Protein 2FWV (pdb70)

Secondary structure (DSSP, 8-state):
-HHHHHHHHHT------S-SSSPPPBS-TTSSSPPPGGGGGGGGG-EEEEEEEEEEETTEEEEEEEEEEEEB-SSSSEEEEEEEEEE-TTS-EEEEEEEEEEEEEE--EEEEEEETTTEEEEEEEEEEETTEEEEEEEEEEE-TTSPP---EEEEEEE-TTS-EEEEEEEE-TTS-EEEEEEEEEEEEE-

GO terms:
  GO:0005886 plasma membrane (C, HDA)

Organism: Mycobacterium tuberculosis (strain ATCC 25618 / H37Rv) (NCBI:txid83332)

Structure (mmCIF, N/CA/C/O backbone):
data_2FWV
#
_entry.id   2FWV
#
_cell.length_a   65.836
_cell.length_b   65.836
_cell.length_c   239.714
_cell.angle_alpha   90.00
_cell.angle_beta   90.00
_cell.angle_gamma   90.00
#
_symmetry.space_group_name_H-M   'I 41 2 2'
#
loop_
_entity.id
_entity.type
_entity.pdbx_description
1 polymer 'hypothetical protein MtubF_01000852'
2 non-polymer '1,4-DIETHYLENE DIOXIDE'
3 non-polymer GLYCEROL
4 water water
#
loop_
_atom_site.group_PDB
_atom_site.id
_atom_site.type_symbol
_atom_site.label_atom_id
_atom_site.label_alt_id
_atom_site.label_comp_id
_atom_site.label_asym_id
_atom_site.label_entity_id
_atom_site.label_seq_id
_atom_site.pdbx_PDB_ins_code
_atom_site.Cartn_x
_atom_site.Cartn_y
_atom_site.Cartn_z
_atom_site.occupancy
_atom_site.B_iso_or_equiv
_atom_site.auth_seq_id
_atom_site.auth_comp_id
_atom_site.auth_asym_id
_atom_site.auth_atom_id
_atom_site.pdbx_PDB_model_num
ATOM 1 N N . ALA A 1 27 ? 24.083 13.491 20.627 1.00 36.12 27 ALA A N 1
ATOM 2 C CA . ALA A 1 27 ? 25.424 14.136 20.432 1.00 35.75 27 ALA A CA 1
ATOM 3 C C . ALA A 1 27 ? 26.260 13.424 19.350 1.00 35.35 27 ALA A C 1
ATOM 4 O O . ALA A 1 27 ? 26.926 14.078 18.528 1.00 35.72 27 ALA A O 1
ATOM 6 N N . ALA A 1 28 ? 26.217 12.093 19.353 1.00 34.72 28 ALA A N 1
ATOM 7 C CA . ALA A 1 28 ? 26.986 11.292 18.396 1.00 33.74 28 ALA A CA 1
ATOM 8 C C . ALA A 1 28 ? 26.435 11.434 16.971 1.00 32.98 28 ALA A C 1
ATOM 9 O O . ALA A 1 28 ? 27.196 11.527 16.003 1.00 32.76 28 ALA A O 1
ATOM 11 N N . VAL A 1 29 ? 25.111 11.478 16.850 1.00 31.84 29 VAL A N 1
ATOM 12 C CA . VAL A 1 29 ? 24.457 11.676 15.550 1.00 30.72 29 VAL A CA 1
ATOM 13 C C . VAL A 1 29 ? 24.777 13.070 14.982 1.00 30.56 29 VAL A C 1
ATOM 14 O O . VAL A 1 29 ? 24.987 13.226 13.770 1.00 29.59 29 VAL A O 1
ATOM 18 N N . GLU A 1 30 ? 24.826 14.072 15.860 1.00 29.31 30 GLU A N 1
ATOM 19 C CA . GLU A 1 30 ? 25.162 15.428 15.439 1.00 29.46 30 GLU A CA 1
ATOM 20 C C . GLU A 1 30 ? 26.615 15.553 14.998 1.00 28.53 30 GLU A C 1
ATOM 21 O O . GLU A 1 30 ? 26.901 16.278 14.047 1.00 28.94 30 GLU A O 1
ATOM 27 N N . ARG A 1 31 ? 27.520 14.864 15.688 1.00 26.93 31 ARG A N 1
ATOM 28 C CA . ARG A 1 31 ? 28.934 14.914 15.311 1.00 26.29 31 ARG A CA 1
ATOM 29 C C . ARG A 1 31 ? 29.100 14.327 13.917 1.00 25.17 31 ARG A C 1
ATOM 30 O O . ARG A 1 31 ? 29.752 14.930 13.071 1.00 24.40 31 ARG A O 1
ATOM 38 N N . ALA A 1 32 ? 28.487 13.162 13.676 1.00 24.03 32 ALA A N 1
ATOM 39 C CA . ALA A 1 32 ? 28.538 12.542 12.346 1.00 22.73 32 ALA A CA 1
ATOM 40 C C . ALA A 1 32 ? 27.971 13.467 11.278 1.00 22.47 32 ALA A C 1
ATOM 41 O O . ALA A 1 32 ? 28.516 13.572 10.188 1.00 21.13 32 ALA A O 1
ATOM 43 N N . LYS A 1 33 ? 26.883 14.166 11.598 1.00 22.29 33 LYS A N 1
ATOM 44 C CA . LYS A 1 33 ? 26.288 15.103 10.657 1.00 23.23 33 LYS A CA 1
ATOM 45 C C . LYS A 1 33 ? 27.281 16.227 10.318 1.00 21.92 33 LYS A C 1
ATOM 46 O O . LYS A 1 33 ? 27.487 16.541 9.142 1.00 22.36 33 LYS A O 1
ATOM 52 N N . ALA A 1 34 ? 27.946 16.771 11.340 1.00 21.04 34 ALA A N 1
ATOM 53 C CA . ALA A 1 34 ? 28.908 17.882 11.174 1.00 19.67 34 ALA A CA 1
ATOM 54 C C . ALA A 1 34 ? 30.072 17.480 10.271 1.00 18.33 34 ALA A C 1
ATOM 55 O O . ALA A 1 34 ? 30.413 18.210 9.334 1.00 18.22 34 ALA A O 1
ATOM 57 N N . THR A 1 35 ? 30.654 16.316 10.545 1.00 17.14 35 THR A N 1
ATOM 58 C CA . THR A 1 35 ? 31.814 15.877 9.745 1.00 16.06 35 THR A CA 1
ATOM 59 C C . THR A 1 35 ? 31.400 15.432 8.342 1.00 16.22 35 THR A C 1
ATOM 60 O O . THR A 1 35 ? 32.144 15.632 7.371 1.00 15.42 35 THR A O 1
ATOM 64 N N . ALA A 1 36 ? 30.201 14.847 8.208 1.00 15.20 36 ALA A N 1
ATOM 65 C CA . ALA A 1 36 ? 29.697 14.484 6.899 1.00 15.72 36 ALA A CA 1
ATOM 66 C C . ALA A 1 36 ? 29.438 15.654 5.937 1.00 15.53 36 ALA A C 1
ATOM 67 O O . ALA A 1 36 ? 29.342 15.451 4.719 1.00 16.18 36 ALA A O 1
ATOM 69 N N . ALA A 1 37 ? 29.345 16.879 6.462 1.00 15.59 37 ALA A N 1
ATOM 70 C CA . ALA A 1 37 ? 29.074 18.045 5.638 1.00 17.06 37 ALA A CA 1
ATOM 71 C C . ALA A 1 37 ? 30.361 18.673 5.119 1.00 17.53 37 ALA A C 1
ATOM 72 O O . ALA A 1 37 ? 30.318 19.620 4.334 1.00 18.35 37 ALA A O 1
ATOM 74 N N . ARG A 1 38 ? 31.495 18.154 5.584 1.00 15.94 38 ARG A N 1
ATOM 75 C CA . ARG A 1 38 ? 32.798 18.782 5.296 1.00 15.16 38 ARG A CA 1
ATOM 76 C C . ARG A 1 38 ? 33.607 17.998 4.259 1.00 14.40 38 ARG A C 1
ATOM 77 O O . ARG A 1 38 ? 33.383 16.812 4.046 1.00 13.49 38 ARG A O 1
ATOM 85 N N . ASN A 1 39 ? 34.582 18.668 3.648 1.00 13.65 39 ASN A N 1
ATOM 86 C CA . ASN A 1 39 ? 35.579 17.959 2.860 1.00 12.82 39 ASN A CA 1
ATOM 87 C C . ASN A 1 39 ? 36.888 18.738 2.956 1.00 12.73 39 ASN A C 1
ATOM 88 O O . ASN A 1 39 ? 36.899 19.873 3.483 1.00 13.96 39 ASN A O 1
ATOM 93 N N . ILE A 1 40 ? 37.978 18.150 2.465 1.00 12.47 40 ILE A N 1
ATOM 94 C CA . ILE A 1 40 ? 39.267 18.880 2.437 1.00 12.64 40 ILE A CA 1
ATOM 95 C C . ILE A 1 40 ? 39.243 20.021 1.395 1.00 13.57 40 ILE A C 1
ATOM 96 O O . ILE A 1 40 ? 38.592 19.923 0.352 1.00 13.32 40 ILE A O 1
ATOM 101 N N . PRO A 1 41 ? 40.001 21.097 1.671 1.00 14.86 41 PRO A N 1
ATOM 102 C CA . PRO A 1 41 ? 40.305 22.109 0.670 1.00 15.48 41 PRO A CA 1
ATOM 103 C C . PRO A 1 41 ? 41.009 21.449 -0.512 1.00 15.71 41 PRO A C 1
ATOM 104 O O . PRO A 1 41 ? 41.954 20.687 -0.319 1.00 16.21 41 PRO A O 1
ATOM 108 N N . ALA A 1 42 ? 40.544 21.728 -1.725 1.00 15.42 42 ALA A N 1
ATOM 109 C CA . ALA A 1 42 ? 41.166 21.126 -2.905 1.00 17.63 42 ALA A CA 1
ATOM 110 C C . ALA A 1 42 ? 40.871 21.951 -4.134 1.00 18.81 42 ALA A C 1
ATOM 111 O O . ALA A 1 42 ? 39.832 22.598 -4.208 1.00 19.89 42 ALA A O 1
ATOM 113 N N . PHE A 1 43 ? 41.786 21.936 -5.105 1.00 19.53 43 PHE A N 1
ATOM 114 C CA . PHE A 1 43 ? 41.521 22.597 -6.375 1.00 21.16 43 PHE A CA 1
ATOM 115 C C . PHE A 1 43 ? 40.360 21.887 -7.077 1.00 21.66 43 PHE A C 1
ATOM 116 O O . PHE A 1 43 ? 40.303 20.664 -7.074 1.00 22.80 43 PHE A O 1
ATOM 124 N N . ASP A 1 44 ? 39.476 22.674 -7.686 1.00 23.49 44 ASP A N 1
ATOM 125 C CA . ASP A 1 44 ? 38.275 22.142 -8.352 1.00 24.60 44 ASP A CA 1
ATOM 126 C C . ASP A 1 44 ? 38.368 22.307 -9.864 1.00 24.16 44 ASP A C 1
ATOM 127 O O . ASP A 1 44 ? 37.355 22.225 -10.571 1.00 24.80 44 ASP A O 1
ATOM 132 N N . ASP A 1 45 ? 39.580 22.536 -10.374 1.00 22.31 45 ASP A N 1
ATOM 133 C CA . ASP A 1 45 ? 39.712 23.029 -11.747 1.00 21.19 45 ASP A CA 1
ATOM 134 C C . ASP A 1 45 ? 40.608 22.168 -12.648 1.00 20.41 45 ASP A C 1
ATOM 135 O O . ASP A 1 45 ? 41.040 22.638 -13.711 1.00 21.69 45 ASP A O 1
ATOM 140 N N . LEU A 1 46 ? 40.878 20.932 -12.228 1.00 19.19 46 LEU A N 1
ATOM 141 C CA . LEU A 1 46 ? 41.728 20.023 -12.988 1.00 18.70 46 LEU A CA 1
ATOM 142 C C . LEU A 1 46 ? 40.848 19.016 -13.747 1.00 18.86 46 LEU A C 1
ATOM 143 O O . LEU A 1 46 ? 39.692 18.810 -13.356 1.00 18.04 46 LEU A O 1
ATOM 148 N N . PRO A 1 47 ? 41.393 18.383 -14.803 1.00 19.49 47 PRO A N 1
ATOM 149 C CA . PRO A 1 47 ? 40.614 17.350 -15.525 1.00 19.99 47 PRO A CA 1
ATOM 150 C C . PRO A 1 47 ? 40.539 15.991 -14.822 1.00 19.99 47 PRO A C 1
ATOM 151 O O . PRO A 1 47 ? 39.743 15.138 -15.233 1.00 21.45 47 PRO A O 1
ATOM 155 N N . VAL A 1 48 ? 41.379 15.787 -13.801 1.00 19.65 48 VAL A N 1
ATOM 156 C CA . VAL A 1 48 ? 41.310 14.612 -12.926 1.00 18.08 48 VAL A CA 1
ATOM 157 C C . VAL A 1 48 ? 40.396 14.931 -11.734 1.00 17.05 48 VAL A C 1
ATOM 158 O O . VAL A 1 48 ? 40.192 16.095 -11.395 1.00 16.58 48 VAL A O 1
ATOM 162 N N . PRO A 1 49 ? 39.814 13.894 -11.093 1.00 16.41 49 PRO A N 1
ATOM 163 C CA . PRO A 1 49 ? 38.936 14.167 -9.959 1.00 16.10 49 PRO A CA 1
ATOM 164 C C . PRO A 1 49 ? 39.660 14.859 -8.805 1.00 15.48 49 PRO A C 1
ATOM 165 O O . PRO A 1 49 ? 40.841 14.532 -8.523 1.00 16.25 49 PRO A O 1
ATOM 169 N N . ALA A 1 50 ? 38.964 15.798 -8.159 1.00 14.13 50 ALA A N 1
ATOM 170 C CA . ALA A 1 50 ? 39.475 16.455 -6.942 1.00 14.26 50 ALA A CA 1
ATOM 171 C C . ALA A 1 50 ? 39.664 15.406 -5.860 1.00 14.28 50 ALA A C 1
ATOM 172 O O . ALA A 1 50 ? 38.858 14.462 -5.744 1.00 15.53 50 ALA A O 1
ATOM 174 N N . ASP A 1 51 ? 40.726 15.542 -5.081 1.00 12.25 51 ASP A N 1
ATOM 175 C CA . ASP A 1 51 ? 40.905 14.660 -3.930 1.00 11.35 51 ASP A CA 1
ATOM 176 C C . ASP A 1 51 ? 39.748 14.840 -2.973 1.00 10.51 51 ASP A C 1
ATOM 177 O O . ASP A 1 51 ? 39.326 15.993 -2.698 1.00 10.32 51 ASP A O 1
ATOM 182 N N . THR A 1 52 ? 39.214 13.717 -2.486 1.00 9.90 52 THR A N 1
ATOM 183 C CA . THR A 1 52 ? 38.095 13.760 -1.530 1.00 10.09 52 THR A CA 1
ATOM 184 C C . THR A 1 52 ? 38.383 12.901 -0.296 1.00 8.85 52 THR A C 1
ATOM 185 O O . THR A 1 52 ? 38.878 11.762 -0.418 1.00 9.23 52 THR A O 1
ATOM 189 N N . ALA A 1 53 ? 38.086 13.478 0.875 1.00 7.91 53 ALA A N 1
ATOM 190 C CA . ALA A 1 53 ? 38.170 12.777 2.136 1.00 8.72 53 ALA A CA 1
ATOM 191 C C . ALA A 1 53 ? 36.763 12.517 2.688 1.00 9.35 53 ALA A C 1
ATOM 192 O O . ALA A 1 53 ? 36.622 12.368 3.882 1.00 9.67 53 ALA A O 1
ATOM 194 N N . ASN A 1 54 ? 35.762 12.489 1.810 1.00 9.21 54 ASN A N 1
ATOM 195 C CA . ASN A 1 54 ? 34.366 12.267 2.254 1.00 9.81 54 ASN A CA 1
ATOM 196 C C . ASN A 1 54 ? 33.697 11.400 1.192 1.00 10.46 54 ASN A C 1
ATOM 197 O O . ASN A 1 54 ? 33.549 11.825 0.055 1.00 10.86 54 ASN A O 1
ATOM 202 N N . LEU A 1 55 ? 33.360 10.160 1.554 1.00 10.35 55 LEU A N 1
ATOM 203 C CA . LEU A 1 55 ? 32.875 9.192 0.548 1.00 12.23 55 LEU A CA 1
ATOM 204 C C . LEU A 1 55 ? 31.458 9.511 0.048 1.00 13.15 55 LEU A C 1
ATOM 205 O O . LEU A 1 55 ? 30.918 8.759 -0.761 1.00 14.63 55 LEU A O 1
ATOM 210 N N . ARG A 1 56 ? 30.888 10.621 0.499 1.00 14.27 56 ARG A N 1
ATOM 211 C CA . ARG A 1 56 ? 29.627 11.136 -0.051 1.00 16.02 56 ARG A CA 1
ATOM 212 C C . ARG A 1 56 ? 29.837 12.050 -1.269 1.00 17.33 56 ARG A C 1
ATOM 213 O O . ARG A 1 56 ? 28.867 12.360 -1.984 1.00 18.71 56 ARG A O 1
ATOM 221 N N . GLU A 1 57 ? 31.090 12.454 -1.523 1.00 16.42 57 GLU A N 1
ATOM 222 C CA . GLU A 1 57 ? 31.443 13.451 -2.539 1.00 18.10 57 GLU A CA 1
ATOM 223 C C . GLU A 1 57 ? 32.584 12.939 -3.416 1.00 16.46 57 GLU A C 1
ATOM 224 O O . GLU A 1 57 ? 33.421 12.170 -2.950 1.00 16.10 57 GLU A O 1
ATOM 230 N N . GLY A 1 58 ? 32.614 13.374 -4.667 1.00 16.24 58 GLY A N 1
ATOM 231 C CA . GLY A 1 58 ? 33.752 13.091 -5.559 1.00 15.73 58 GLY A CA 1
ATOM 232 C C . GLY A 1 58 ? 33.723 11.720 -6.222 1.00 14.91 58 GLY A C 1
ATOM 233 O O . GLY A 1 58 ? 32.651 11.082 -6.348 1.00 14.63 58 GLY A O 1
ATOM 234 N N . ALA A 1 59 ? 34.893 11.264 -6.669 1.00 14.24 59 ALA A N 1
ATOM 235 C CA . ALA A 1 59 ? 35.016 10.055 -7.460 1.00 13.87 59 ALA A CA 1
ATOM 236 C C . ALA A 1 59 ? 34.529 8.837 -6.690 1.00 13.65 59 ALA A C 1
ATOM 237 O O . ALA A 1 59 ? 34.640 8.783 -5.462 1.00 13.13 59 ALA A O 1
ATOM 239 N N . ASP A 1 60 ? 34.037 7.846 -7.419 1.00 14.35 60 ASP A N 1
ATOM 240 C CA . ASP A 1 60 ? 33.690 6.579 -6.768 1.00 13.90 60 ASP A CA 1
ATOM 241 C C . ASP A 1 60 ? 34.932 5.991 -6.117 1.00 13.18 60 ASP A C 1
ATOM 242 O O . ASP A 1 60 ? 36.015 6.042 -6.713 1.00 13.36 60 ASP A O 1
ATOM 247 N N . LEU A 1 61 ? 34.803 5.462 -4.900 1.00 12.24 61 LEU A N 1
ATOM 248 C CA . LEU A 1 61 ? 35.931 4.699 -4.315 1.00 11.44 61 LEU A CA 1
ATOM 249 C C . LEU A 1 61 ? 36.237 3.438 -5.115 1.00 12.56 61 LEU A C 1
ATOM 250 O O . LEU A 1 61 ? 35.357 2.611 -5.374 1.00 12.10 61 LEU A O 1
ATOM 255 N N . ASN A 1 62 ? 37.504 3.251 -5.468 1.00 10.83 62 ASN A N 1
ATOM 256 C CA . ASN A 1 62 ? 37.892 2.067 -6.213 1.00 11.21 62 ASN A CA 1
ATOM 257 C C . ASN A 1 62 ? 37.567 0.792 -5.419 1.00 10.23 62 ASN A C 1
ATOM 258 O O . ASN A 1 62 ? 37.876 0.670 -4.215 1.00 8.42 62 ASN A O 1
ATOM 263 N N . ASN A 1 63 ? 36.964 -0.175 -6.102 1.00 10.52 63 ASN A N 1
ATOM 264 C CA . ASN A 1 63 ? 36.604 -1.430 -5.445 1.00 10.76 63 ASN A CA 1
ATOM 265 C C . ASN A 1 63 ? 37.719 -2.124 -4.656 1.00 10.94 63 ASN A C 1
ATOM 266 O O . ASN A 1 63 ? 37.455 -2.846 -3.678 1.00 11.95 63 ASN A O 1
ATOM 271 N N . ALA A 1 64 ? 38.980 -1.926 -5.078 1.00 10.50 64 ALA A N 1
ATOM 272 C CA . ALA A 1 64 ? 40.098 -2.562 -4.405 1.00 11.22 64 ALA A CA 1
ATOM 273 C C . ALA A 1 64 ? 40.228 -2.110 -2.963 1.00 10.64 64 ALA A C 1
ATOM 274 O O . ALA A 1 64 ? 40.826 -2.804 -2.130 1.00 11.43 64 ALA A O 1
ATOM 276 N N . LEU A 1 65 ? 39.641 -0.960 -2.663 1.00 9.11 65 LEU A N 1
ATOM 277 C CA . LEU A 1 65 ? 39.909 -0.262 -1.408 1.00 9.73 65 LEU A CA 1
ATOM 278 C C . LEU A 1 65 ? 38.830 -0.467 -0.331 1.00 10.74 65 LEU A C 1
ATOM 279 O O . LEU A 1 65 ? 38.884 0.153 0.731 1.00 11.30 65 LEU A O 1
ATOM 284 N N . LEU A 1 66 ? 37.823 -1.319 -0.591 1.00 10.79 66 LEU A N 1
ATOM 285 C CA . LEU A 1 66 ? 36.726 -1.410 0.383 1.00 10.98 66 LEU A CA 1
ATOM 286 C C . LEU A 1 66 ? 37.177 -1.775 1.794 1.00 10.41 66 LEU A C 1
ATOM 287 O O . LEU A 1 66 ? 36.614 -1.268 2.749 1.00 11.46 66 LEU A O 1
ATOM 292 N N . ALA A 1 67 ? 38.200 -2.628 1.934 1.00 9.04 67 ALA A N 1
ATOM 293 C CA . ALA A 1 67 ? 38.689 -3.011 3.263 1.00 10.07 67 ALA A CA 1
ATOM 294 C C . ALA A 1 67 ? 39.222 -1.812 4.046 1.00 9.75 67 ALA A C 1
ATOM 295 O O . ALA A 1 67 ? 39.293 -1.864 5.278 1.00 11.84 67 ALA A O 1
ATOM 297 N N . LEU A 1 68 ? 39.599 -0.756 3.321 1.00 9.52 68 LEU A N 1
ATOM 298 C CA . LEU A 1 68 ? 40.232 0.432 3.942 1.00 8.86 68 LEU A CA 1
ATOM 299 C C . LEU A 1 68 ? 39.256 1.591 4.093 1.00 9.40 68 LEU A C 1
ATOM 300 O O . LEU A 1 68 ? 39.601 2.697 4.579 1.00 9.73 68 LEU A O 1
ATOM 305 N N . LEU A 1 69 ? 38.000 1.353 3.714 1.00 10.17 69 LEU A N 1
ATOM 306 C CA . LEU A 1 69 ? 37.033 2.447 3.579 1.00 10.89 69 LEU A CA 1
ATOM 307 C C . LEU A 1 69 ? 36.913 3.346 4.831 1.00 10.29 69 LEU A C 1
ATOM 308 O O . LEU A 1 69 ? 36.818 4.573 4.681 1.00 9.79 69 LEU A O 1
ATOM 313 N N . PRO A 1 70 ? 36.913 2.754 6.049 1.00 11.13 70 PRO A N 1
ATOM 314 C CA . PRO A 1 70 ? 36.721 3.590 7.265 1.00 12.11 70 PRO A CA 1
ATOM 315 C C . PRO A 1 70 ? 37.843 4.598 7.507 1.00 12.20 70 PRO A C 1
ATOM 316 O O . PRO A 1 70 ? 37.641 5.567 8.240 1.00 14.25 70 PRO A O 1
ATOM 320 N N . LEU A 1 71 ? 38.993 4.407 6.863 1.00 11.21 71 LEU A N 1
ATOM 321 C CA . LEU A 1 71 ? 40.113 5.352 7.037 1.00 10.40 71 LEU A CA 1
ATOM 322 C C . LEU A 1 71 ? 39.951 6.686 6.356 1.00 10.18 71 LEU A C 1
ATOM 323 O O . LEU A 1 71 ? 40.513 7.691 6.797 1.00 10.09 71 LEU A O 1
ATOM 328 N N . VAL A 1 72 ? 39.196 6.714 5.267 1.00 9.60 72 VAL A N 1
ATOM 329 C CA . VAL A 1 72 ? 39.015 7.934 4.503 1.00 9.77 72 VAL A CA 1
ATOM 330 C C . VAL A 1 72 ? 38.417 9.005 5.385 1.00 9.22 72 VAL A C 1
ATOM 331 O O . VAL A 1 72 ? 37.423 8.741 6.082 1.00 10.30 72 VAL A O 1
ATOM 335 N N . GLY A 1 73 ? 39.051 10.177 5.414 1.00 9.20 73 GLY A N 1
ATOM 336 C CA . GLY A 1 73 ? 38.556 11.304 6.245 1.00 9.17 73 GLY A CA 1
ATOM 337 C C . GLY A 1 73 ? 39.730 12.154 6.707 1.00 10.19 73 GLY A C 1
ATOM 338 O O . GLY A 1 73 ? 40.888 11.892 6.295 1.00 10.06 73 GLY A O 1
ATOM 339 N N . VAL A 1 74 ? 39.424 13.149 7.538 1.00 9.25 74 VAL A N 1
ATOM 340 C CA . VAL A 1 74 ? 40.453 13.910 8.240 1.00 8.93 74 VAL A CA 1
ATOM 341 C C . VAL A 1 74 ? 40.277 13.611 9.712 1.00 9.71 74 VAL A C 1
ATOM 342 O O . VAL A 1 74 ? 39.137 13.609 10.213 1.00 10.96 74 VAL A O 1
ATOM 346 N N . TRP A 1 75 ? 41.392 13.317 10.364 1.00 8.00 75 TRP A N 1
ATOM 347 C CA . TRP A 1 75 ? 41.450 12.892 11.761 1.00 8.63 75 TRP A CA 1
ATOM 348 C C . TRP A 1 75 ? 42.300 13.867 12.556 1.00 10.42 75 TRP A C 1
ATOM 349 O O . TRP A 1 75 ? 43.371 14.253 12.094 1.00 10.45 75 TRP A O 1
ATOM 360 N N . ARG A 1 76 ? 41.842 14.284 13.743 1.00 9.74 76 ARG A N 1
ATOM 361 C CA . ARG A 1 76 ? 42.642 15.232 14.534 1.00 9.74 76 ARG A CA 1
ATOM 362 C C . ARG A 1 76 ? 42.613 14.813 15.995 1.00 10.90 76 ARG A C 1
ATOM 363 O O . ARG A 1 76 ? 41.567 14.427 16.531 1.00 11.55 76 ARG A O 1
ATOM 371 N N . GLY A 1 77 ? 43.757 14.910 16.649 1.00 10.56 77 GLY A N 1
ATOM 372 C CA . GLY A 1 77 ? 43.763 14.576 18.068 1.00 12.17 77 GLY A CA 1
ATOM 373 C C . GLY A 1 77 ? 45.127 14.695 18.644 1.00 13.37 77 GLY A C 1
ATOM 374 O O . GLY A 1 77 ? 45.946 15.443 18.129 1.00 13.19 77 GLY A O 1
ATOM 375 N N . GLU A 1 78 ? 45.335 13.992 19.749 1.00 14.05 78 GLU A N 1
ATOM 376 C CA . GLU A 1 78 ? 46.588 14.025 20.495 1.00 14.75 78 GLU A CA 1
ATOM 377 C C . GLU A 1 78 ? 47.098 12.609 20.682 1.00 14.53 78 GLU A C 1
ATOM 378 O O . GLU A 1 78 ? 46.336 11.611 20.623 1.00 15.21 78 GLU A O 1
ATOM 384 N N . GLY A 1 79 ? 48.390 12.504 20.943 1.00 13.12 79 GLY A N 1
ATOM 385 C CA . GLY A 1 79 ? 48.992 11.216 21.176 1.00 13.18 79 GLY A CA 1
ATOM 386 C C . GLY A 1 79 ? 50.069 11.333 22.226 1.00 13.42 79 GLY A C 1
ATOM 387 O O . GLY A 1 79 ? 50.300 12.436 22.774 1.00 12.71 79 GLY A O 1
ATOM 388 N N . GLU A 1 80 ? 50.706 10.195 22.484 1.00 12.93 80 GLU A N 1
ATOM 389 C CA . GLU A 1 80 ? 51.756 10.070 23.497 1.00 15.14 80 GLU A CA 1
ATOM 390 C C . GLU A 1 80 ? 52.911 9.338 22.861 1.00 15.26 80 GLU A C 1
ATOM 391 O O . GLU A 1 80 ? 52.702 8.394 22.102 1.00 15.17 80 GLU A O 1
ATOM 397 N N . GLY A 1 81 ? 54.127 9.780 23.157 1.00 14.90 81 GLY A N 1
ATOM 398 C CA . GLY A 1 81 ? 55.321 9.120 22.691 1.00 17.24 81 GLY A CA 1
ATOM 399 C C . GLY A 1 81 ? 56.272 8.819 23.834 1.00 19.73 81 GLY A C 1
ATOM 400 O O . GLY A 1 81 ? 56.188 9.423 24.925 1.00 18.53 81 GLY A O 1
ATOM 401 N N . ARG A 1 82 ? 57.174 7.873 23.574 1.00 21.30 82 ARG A N 1
ATOM 402 C CA . ARG A 1 82 ? 58.227 7.511 24.511 1.00 24.52 82 ARG A CA 1
ATOM 403 C C . ARG A 1 82 ? 59.542 8.035 23.944 1.00 25.72 82 ARG A C 1
ATOM 404 O O . ARG A 1 82 ? 59.968 7.641 22.858 1.00 26.19 82 ARG A O 1
ATOM 412 N N . GLY A 1 83 ? 60.161 8.953 24.672 1.00 27.03 83 GLY A N 1
ATOM 413 C CA . GLY A 1 83 ? 61.409 9.549 24.233 1.00 28.91 83 GLY A CA 1
ATOM 414 C C . GLY A 1 83 ? 62.542 9.239 25.190 1.00 30.51 83 GLY A C 1
ATOM 415 O O . GLY A 1 83 ? 62.354 8.491 26.174 1.00 29.79 83 GLY A O 1
ATOM 416 N N . PRO A 1 84 ? 63.731 9.802 24.901 1.00 32.29 84 PRO A N 1
ATOM 417 C CA . PRO A 1 84 ? 64.929 9.598 25.734 1.00 33.52 84 PRO A CA 1
ATOM 418 C C . PRO A 1 84 ? 64.676 10.095 27.151 1.00 34.30 84 PRO A C 1
ATOM 419 O O . PRO A 1 84 ? 65.143 9.483 28.113 1.00 35.52 84 PRO A O 1
ATOM 423 N N . ASP A 1 85 ? 63.884 11.162 27.262 1.00 34.55 85 ASP A N 1
ATOM 424 C CA . ASP A 1 85 ? 63.641 11.842 28.536 1.00 34.79 85 ASP A CA 1
ATOM 425 C C . ASP A 1 85 ? 62.304 11.488 29.187 1.00 33.54 85 ASP A C 1
ATOM 426 O O . ASP A 1 85 ? 61.812 12.251 30.014 1.00 34.78 85 ASP A O 1
ATOM 431 N N . GLY A 1 86 ? 61.725 10.341 28.825 1.00 31.60 86 GLY A N 1
ATOM 432 C CA . GLY A 1 86 ? 60.404 9.947 29.314 1.00 28.28 86 GLY A CA 1
ATOM 433 C C . GLY A 1 86 ? 59.309 10.209 28.287 1.00 25.77 86 GLY A C 1
ATOM 434 O O . GLY A 1 86 ? 59.586 10.534 27.135 1.00 25.95 86 GLY A O 1
ATOM 435 N N . ASP A 1 87 ? 58.061 10.073 28.715 1.00 23.16 87 ASP A N 1
ATOM 436 C CA . ASP A 1 87 ? 56.930 10.245 27.809 1.00 20.91 87 ASP A CA 1
ATOM 437 C C . ASP A 1 87 ? 56.704 11.701 27.455 1.00 19.18 87 ASP A C 1
ATOM 438 O O . ASP A 1 87 ? 57.049 12.595 28.225 1.00 18.09 87 ASP A O 1
ATOM 443 N N . TYR A 1 88 ? 56.164 11.949 26.262 1.00 16.76 88 TYR A N 1
ATOM 444 C CA . TYR A 1 88 ? 55.848 13.285 25.814 1.00 15.51 88 TYR A CA 1
ATOM 445 C C . TYR A 1 88 ? 54.495 13.286 25.062 1.00 14.65 88 TYR A C 1
ATOM 446 O O . TYR A 1 88 ? 53.972 12.228 24.675 1.00 15.14 88 TYR A O 1
ATOM 455 N N . ARG A 1 89 ? 53.933 14.475 24.914 1.00 14.70 89 ARG A N 1
ATOM 456 C CA . ARG A 1 89 ? 52.651 14.646 24.219 1.00 14.06 89 ARG A CA 1
ATOM 457 C C . ARG A 1 89 ? 52.885 15.228 22.837 1.00 12.87 89 ARG A C 1
ATOM 458 O O . ARG A 1 89 ? 53.845 15.987 22.605 1.00 13.22 89 ARG A O 1
ATOM 466 N N . PHE A 1 90 ? 51.973 14.899 21.924 1.00 12.60 90 PHE A N 1
ATOM 467 C CA . PHE A 1 90 ? 51.980 15.548 20.616 1.00 12.40 90 PHE A CA 1
ATOM 468 C C . PHE A 1 90 ? 50.562 15.700 20.084 1.00 11.41 90 PHE A C 1
ATOM 469 O O . PHE A 1 90 ? 49.652 14.983 20.513 1.00 12.12 90 PHE A O 1
ATOM 477 N N . GLY A 1 91 ? 50.363 16.651 19.172 1.00 11.59 91 GLY A N 1
ATOM 478 C CA . GLY A 1 91 ? 49.114 16.724 18.440 1.00 9.79 91 GLY A CA 1
ATOM 479 C C . GLY A 1 91 ? 49.348 16.237 17.010 1.00 10.08 91 GLY A C 1
ATOM 480 O O . GLY A 1 91 ? 50.478 16.149 16.548 1.00 9.52 91 GLY A O 1
ATOM 481 N N . GLN A 1 92 ? 48.267 15.888 16.337 1.00 9.93 92 GLN A N 1
ATOM 482 C CA . GLN A 1 92 ? 48.408 15.300 14.999 1.00 9.90 92 GLN A CA 1
ATOM 483 C C . GLN A 1 92 ? 47.153 15.490 14.162 1.00 9.45 92 GLN A C 1
ATOM 484 O O . GLN A 1 92 ? 46.014 15.461 14.694 1.00 9.32 92 GLN A O 1
ATOM 490 N N . GLN A 1 93 ? 47.362 15.676 12.855 1.00 8.84 93 GLN A N 1
ATOM 491 C CA . GLN A 1 93 ? 46.280 15.588 11.864 1.00 8.80 93 GLN A CA 1
ATOM 492 C C . GLN A 1 93 ? 46.690 14.579 10.822 1.00 9.14 93 GLN A C 1
ATOM 493 O O . GLN A 1 93 ? 47.800 14.648 10.308 1.00 8.77 93 GLN A O 1
ATOM 499 N N . ILE A 1 94 ? 45.777 13.669 10.494 1.00 8.28 94 ILE A N 1
ATOM 500 C CA . ILE A 1 94 ? 45.999 12.706 9.402 1.00 9.14 94 ILE A CA 1
ATOM 501 C C . ILE A 1 94 ? 44.908 12.972 8.379 1.00 9.07 94 ILE A C 1
ATOM 502 O O . ILE A 1 94 ? 43.728 13.047 8.724 1.00 8.80 94 ILE A O 1
ATOM 507 N N . VAL A 1 95 ? 45.315 13.125 7.120 1.00 7.79 95 VAL A N 1
ATOM 508 C CA . VAL A 1 95 ? 44.397 13.310 6.017 1.00 8.27 95 VAL A CA 1
ATOM 509 C C . VAL A 1 95 ? 44.475 12.062 5.119 1.00 8.76 95 VAL A C 1
ATOM 510 O O . VAL A 1 95 ? 45.541 11.647 4.667 1.00 8.42 95 VAL A O 1
ATOM 514 N N . VAL A 1 96 ? 43.320 11.433 4.907 1.00 7.84 96 VAL A N 1
ATOM 515 C CA . VAL A 1 96 ? 43.251 10.201 4.102 1.00 8.19 96 VAL A CA 1
ATOM 516 C C . VAL A 1 96 ? 42.221 10.503 3.028 1.00 8.53 96 VAL A C 1
ATOM 517 O O . VAL A 1 96 ? 41.034 10.697 3.339 1.00 8.58 96 VAL A O 1
ATOM 521 N N . SER A 1 97 ? 42.681 10.646 1.790 1.00 8.39 97 SER A N 1
ATOM 522 C CA . SER A 1 97 ? 41.786 10.986 0.679 1.00 8.24 97 SER A CA 1
ATOM 523 C C . SER A 1 97 ? 41.974 10.056 -0.503 1.00 8.44 97 SER A C 1
ATOM 524 O O . SER A 1 97 ? 42.833 9.156 -0.465 1.00 8.93 97 SER A O 1
ATOM 527 N N . HIS A 1 98 ? 41.160 10.235 -1.556 1.00 8.41 98 HIS A N 1
ATOM 528 C CA . HIS A 1 98 ? 41.349 9.449 -2.778 1.00 8.50 98 HIS A CA 1
ATOM 529 C C . HIS A 1 98 ? 40.855 10.262 -3.970 1.00 9.22 98 HIS A C 1
ATOM 530 O O . HIS A 1 98 ? 40.133 11.269 -3.806 1.00 9.23 98 HIS A O 1
ATOM 537 N N . ASP A 1 99 ? 41.334 9.879 -5.144 1.00 9.69 99 ASP A N 1
ATOM 538 C CA . ASP A 1 99 ? 40.986 10.550 -6.395 1.00 10.85 99 ASP A CA 1
ATOM 539 C C . ASP A 1 99 ? 40.307 9.596 -7.385 1.00 11.92 99 ASP A C 1
ATOM 540 O O . ASP A 1 99 ? 40.287 9.889 -8.603 1.00 12.37 99 ASP A O 1
ATOM 545 N N . GLY A 1 100 ? 39.791 8.471 -6.883 1.00 10.49 100 GLY A N 1
ATOM 546 C CA . GLY A 1 100 ? 39.190 7.413 -7.723 1.00 11.68 100 GLY A CA 1
ATOM 547 C C . GLY A 1 100 ? 40.135 6.320 -8.207 1.00 12.42 100 GLY A C 1
ATOM 548 O O . GLY A 1 100 ? 39.688 5.278 -8.763 1.00 14.22 100 GLY A O 1
ATOM 549 N N . GLY A 1 101 ? 41.438 6.482 -7.912 1.00 10.62 101 GLY A N 1
ATOM 550 C CA . GLY A 1 101 ? 42.423 5.476 -8.268 1.00 10.52 101 GLY A CA 1
ATOM 551 C C . GLY A 1 101 ? 42.519 4.324 -7.286 1.00 9.43 101 GLY A C 1
ATOM 552 O O . GLY A 1 101 ? 41.819 4.298 -6.277 1.00 9.57 101 GLY A O 1
ATOM 553 N N . ASP A 1 102 ? 43.414 3.384 -7.542 1.00 9.78 102 ASP A N 1
ATOM 554 C CA . ASP A 1 102 ? 43.478 2.211 -6.689 1.00 9.78 102 ASP A CA 1
ATOM 555 C C . ASP A 1 102 ? 44.437 2.400 -5.507 1.00 9.04 102 ASP A C 1
ATOM 556 O O . ASP A 1 102 ? 45.220 1.511 -5.177 1.00 11.13 102 ASP A O 1
ATOM 561 N N . TYR A 1 103 ? 44.352 3.564 -4.867 1.00 8.61 103 TYR A N 1
ATOM 562 C CA . TYR A 1 103 ? 45.199 3.833 -3.717 1.00 7.25 103 TYR A CA 1
ATOM 563 C C . TYR A 1 103 ? 44.496 4.887 -2.869 1.00 6.85 103 TYR A C 1
ATOM 564 O O . TYR A 1 103 ? 43.592 5.577 -3.364 1.00 7.62 103 TYR A O 1
ATOM 573 N N . LEU A 1 104 ? 44.893 5.017 -1.600 1.00 6.82 104 LEU A N 1
ATOM 574 C CA . LEU A 1 104 ? 44.489 6.186 -0.798 1.00 6.71 104 LEU A CA 1
ATOM 575 C C . LEU A 1 104 ? 45.696 7.122 -0.656 1.00 7.25 104 LEU A C 1
ATOM 576 O O . LEU A 1 104 ? 46.824 6.645 -0.473 1.00 6.99 104 LEU A O 1
ATOM 581 N N . ASN A 1 105 ? 45.448 8.413 -0.782 1.00 6.62 105 ASN A N 1
ATOM 582 C CA . ASN A 1 105 ? 46.452 9.416 -0.409 1.00 7.63 105 ASN A CA 1
ATOM 583 C C . ASN A 1 105 ? 46.539 9.488 1.103 1.00 7.96 105 ASN A C 1
ATOM 584 O O . ASN A 1 105 ? 45.503 9.565 1.773 1.00 8.72 105 ASN A O 1
ATOM 589 N N . TRP A 1 106 ? 47.769 9.588 1.651 1.00 7.01 106 TRP A N 1
ATOM 590 C CA . TRP A 1 106 ? 47.947 9.658 3.104 1.00 6.26 106 TRP A CA 1
ATOM 591 C C . TRP A 1 106 ? 48.890 10.822 3.449 1.00 6.25 106 TRP A C 1
ATOM 592 O O . TRP A 1 106 ? 49.931 10.963 2.827 1.00 7.45 106 TRP A O 1
ATOM 603 N N . GLU A 1 107 ? 48.499 11.610 4.429 1.00 7.11 107 GLU A N 1
ATOM 604 C CA . GLU A 1 107 ? 49.415 12.645 4.952 1.00 8.69 107 GLU A CA 1
ATOM 605 C C . GLU A 1 107 ? 49.233 12.678 6.450 1.00 10.45 107 GLU A C 1
ATOM 606 O O . GLU A 1 107 ? 48.105 12.665 6.937 1.00 11.79 107 GLU A O 1
ATOM 612 N N . SER A 1 108 ? 50.328 12.742 7.190 1.00 8.62 108 SER A N 1
ATOM 613 C CA . SER A 1 108 ? 50.221 12.903 8.626 1.00 7.75 108 SER A CA 1
ATOM 614 C C . SER A 1 108 ? 51.151 14.060 8.986 1.00 7.96 108 SER A C 1
ATOM 615 O O . SER A 1 108 ? 52.303 14.130 8.493 1.00 8.68 108 SER A O 1
ATOM 618 N N . ARG A 1 109 ? 50.638 14.977 9.789 1.00 7.99 109 ARG A N 1
ATOM 619 C CA . ARG A 1 109 ? 51.482 16.045 10.342 1.00 8.85 109 ARG A CA 1
ATOM 620 C C . ARG A 1 109 ? 51.311 15.999 11.850 1.00 9.78 109 ARG A C 1
ATOM 621 O O . ARG A 1 109 ? 50.185 15.922 12.351 1.00 9.51 109 ARG A O 1
ATOM 635 N N . SER A 1 110 ? 52.433 16.045 12.554 1.00 10.21 110 SER A N 1
ATOM 636 C CA . SER A 1 110 ? 52.364 16.113 14.014 1.00 11.67 110 SER A CA 1
ATOM 637 C C . SER A 1 110 ? 53.098 17.326 14.562 1.00 12.26 110 SER A C 1
ATOM 638 O O . SER A 1 110 ? 53.904 17.940 13.866 1.00 12.78 110 SER A O 1
ATOM 642 N N . TRP A 1 111 ? 52.848 17.626 15.834 1.00 11.86 111 TRP A N 1
ATOM 643 C CA . TRP A 1 111 ? 53.546 18.713 16.484 1.00 12.64 111 TRP A CA 1
ATOM 644 C C . TRP A 1 111 ? 53.728 18.371 17.944 1.00 12.66 111 TRP A C 1
ATOM 645 O O . TRP A 1 111 ? 52.871 17.746 18.551 1.00 12.81 111 TRP A O 1
ATOM 656 N N . ARG A 1 112 ? 54.849 18.809 18.499 1.00 14.52 112 ARG A N 1
ATOM 657 C CA . ARG A 1 112 ? 55.120 18.578 19.906 1.00 15.93 112 ARG A CA 1
ATOM 658 C C . ARG A 1 112 ? 54.282 19.497 20.771 1.00 15.41 112 ARG A C 1
ATOM 659 O O . ARG A 1 112 ? 54.074 20.691 20.450 1.00 15.83 112 ARG A O 1
ATOM 667 N N . LEU A 1 113 ? 53.814 18.925 21.874 1.00 15.03 113 LEU A N 1
ATOM 668 C CA . LEU A 1 113 ? 53.124 19.703 22.897 1.00 15.54 113 LEU A CA 1
ATOM 669 C C . LEU A 1 113 ? 53.967 19.678 24.151 1.00 15.68 113 LEU A C 1
ATOM 670 O O . LEU A 1 113 ? 54.681 18.712 24.402 1.00 15.10 113 LEU A O 1
ATOM 675 N N . THR A 1 114 ? 53.930 20.764 24.926 1.00 16.50 114 THR A N 1
ATOM 676 C CA . THR A 1 114 ? 54.577 20.703 26.248 1.00 17.67 114 THR A CA 1
ATOM 677 C C . THR A 1 114 ? 53.824 19.719 27.144 1.00 18.24 114 THR A C 1
ATOM 678 O O . THR A 1 114 ? 52.709 19.297 26.814 1.00 17.68 114 THR A O 1
ATOM 682 N N . ALA A 1 115 ? 54.421 19.356 28.278 1.00 19.26 115 ALA A N 1
ATOM 683 C CA . ALA A 1 115 ? 53.763 18.441 29.210 1.00 21.11 115 ALA A CA 1
ATOM 684 C C . ALA A 1 115 ? 52.378 18.954 29.596 1.00 21.73 115 ALA A C 1
ATOM 685 O O . ALA A 1 115 ? 51.464 18.168 29.882 1.00 22.78 115 ALA A O 1
ATOM 687 N N . THR A 1 116 ? 52.204 20.269 29.555 1.00 23.16 116 THR A N 1
ATOM 688 C CA . THR A 1 116 ? 50.955 20.900 29.967 1.00 25.25 116 THR A CA 1
ATOM 689 C C . THR A 1 116 ? 49.955 21.119 28.834 1.00 26.04 116 THR A C 1
ATOM 690 O O . THR A 1 116 ? 48.866 21.679 29.041 1.00 26.88 116 THR A O 1
ATOM 694 N N . GLY A 1 117 ? 50.304 20.664 27.629 1.00 26.20 117 GLY A N 1
ATOM 695 C CA . GLY A 1 117 ? 49.321 20.647 26.558 1.00 25.94 117 GLY A CA 1
ATOM 696 C C . GLY A 1 117 ? 49.429 21.791 25.580 1.00 25.81 117 GLY A C 1
ATOM 697 O O . GLY A 1 117 ? 48.658 21.853 24.631 1.00 26.31 117 GLY A O 1
ATOM 698 N N . ASP A 1 118 ? 50.388 22.685 25.807 1.00 25.87 118 ASP A N 1
ATOM 699 C CA . ASP A 1 118 ? 50.615 23.838 24.963 1.00 26.61 118 ASP A CA 1
ATOM 700 C C . ASP A 1 118 ? 51.419 23.455 23.727 1.00 26.12 118 ASP A C 1
ATOM 701 O O . ASP A 1 118 ? 52.327 22.630 23.789 1.00 24.72 118 ASP A O 1
ATOM 706 N N . TYR A 1 119 ? 51.096 24.102 22.620 1.00 26.26 119 TYR A N 1
ATOM 707 C CA . TYR A 1 119 ? 51.909 24.004 21.417 1.00 26.02 119 TYR A CA 1
ATOM 708 C C . TYR A 1 119 ? 53.387 24.310 21.701 1.00 26.42 119 TYR A C 1
ATOM 709 O O . TYR A 1 119 ? 53.708 25.350 22.289 1.00 27.00 119 TYR A O 1
ATOM 718 N N . GLN A 1 120 ? 54.291 23.415 21.300 1.00 25.61 120 GLN A N 1
ATOM 719 C CA . GLN A 1 120 ? 55.714 23.602 21.559 1.00 25.02 120 GLN A CA 1
ATOM 720 C C . GLN A 1 120 ? 56.465 23.913 20.281 1.00 25.78 120 GLN A C 1
ATOM 721 O O . GLN A 1 120 ? 57.080 24.984 20.145 1.00 25.73 120 GLN A O 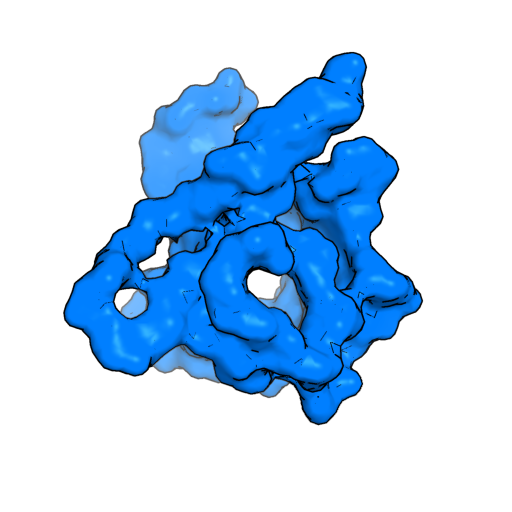1
ATOM 727 N N . GLU A 1 121 ? 56.409 22.989 19.322 1.00 24.75 121 GLU A N 1
ATOM 728 C CA . GLU A 1 121 ? 57.137 23.158 18.069 1.00 23.97 121 GLU A CA 1
ATOM 729 C C . GLU A 1 121 ? 56.616 22.123 17.065 1.00 23.33 121 GLU A C 1
ATOM 730 O O . GLU A 1 121 ? 55.948 21.166 17.471 1.00 21.45 121 GLU A O 1
ATOM 736 N N . PRO A 1 122 ? 56.909 22.316 15.756 1.00 22.43 122 PRO A N 1
ATOM 737 C CA . PRO A 1 122 ? 56.501 21.246 14.812 1.00 20.86 122 PRO A CA 1
ATOM 738 C C . PRO A 1 122 ? 57.170 19.902 15.070 1.00 18.96 122 PRO A C 1
ATOM 739 O O . PRO A 1 122 ? 58.292 19.809 15.622 1.00 19.41 122 PRO A O 1
ATOM 743 N N A GLY A 1 123 ? 56.431 18.864 14.701 0.50 17.53 123 GLY A N 1
ATOM 744 N N B GLY A 1 123 ? 56.532 18.811 14.628 0.50 17.44 123 GLY A N 1
ATOM 745 C CA A GLY A 1 123 ? 56.915 17.522 14.795 0.50 16.14 123 GLY A CA 1
ATOM 746 C CA B GLY A 1 123 ? 57.052 17.464 14.920 0.50 16.01 123 GLY A CA 1
ATOM 747 C C A GLY A 1 123 ? 57.015 16.977 13.388 0.50 15.02 123 GLY A C 1
ATOM 748 C C B GLY A 1 123 ? 57.600 16.643 13.751 0.50 15.09 123 GLY A C 1
ATOM 749 O O A GLY A 1 123 ? 57.221 17.711 12.435 0.50 15.70 123 GLY A O 1
ATOM 750 O O B GLY A 1 123 ? 58.730 16.835 13.312 0.50 14.99 123 GLY A O 1
ATOM 751 N N . LEU A 1 124 ? 56.817 15.683 13.278 1.00 14.63 124 LEU A N 1
A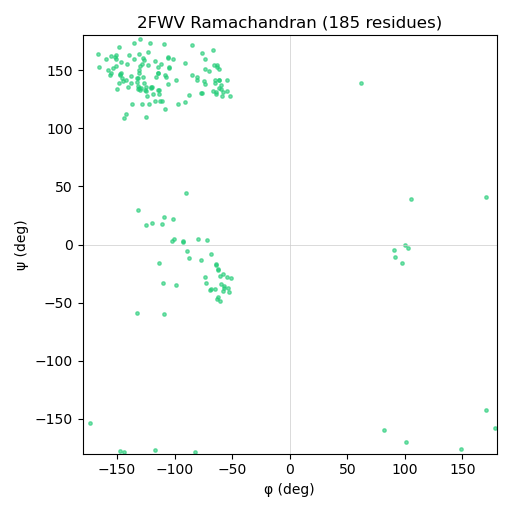TOM 752 C CA . LEU A 1 124 ? 57.191 14.935 12.079 1.00 13.05 124 LEU A CA 1
ATOM 753 C C . LEU A 1 124 ? 56.084 14.972 11.063 1.00 11.02 124 LEU A C 1
ATOM 754 O O . LEU A 1 124 ? 54.897 15.092 11.411 1.00 10.80 124 LEU A O 1
ATOM 759 N N . ARG A 1 125 ? 56.480 14.901 9.795 1.00 9.36 125 ARG A N 1
ATOM 760 C CA . ARG A 1 125 ? 55.471 14.814 8.714 1.00 8.31 125 ARG A CA 1
ATOM 761 C C . ARG A 1 125 ? 55.777 13.630 7.807 1.00 8.56 125 ARG A C 1
ATOM 762 O O . ARG A 1 125 ? 56.925 13.332 7.548 1.00 8.83 125 ARG A O 1
ATOM 770 N N . GLU A 1 126 ? 54.745 12.956 7.304 1.00 7.95 126 GLU A N 1
ATOM 771 C CA . GLU A 1 126 ? 54.971 11.869 6.332 1.00 7.11 126 GLU A CA 1
ATOM 772 C C . GLU A 1 126 ? 53.874 11.952 5.283 1.00 7.44 126 GLU A C 1
ATOM 773 O O . GLU A 1 126 ? 52.804 12.491 5.531 1.00 7.67 126 GLU A O 1
ATOM 779 N N . ALA A 1 127 ? 54.155 11.431 4.096 1.00 6.34 127 ALA A N 1
ATOM 780 C CA . ALA A 1 127 ? 53.210 11.447 3.021 1.00 6.92 127 ALA A CA 1
ATOM 781 C C . ALA A 1 127 ? 53.404 10.220 2.204 1.00 7.12 127 ALA A C 1
ATOM 782 O O . ALA A 1 127 ? 54.536 9.738 2.022 1.00 6.28 127 ALA A O 1
ATOM 784 N N . GLY A 1 128 ? 52.297 9.725 1.661 1.00 5.98 128 GLY A N 1
ATOM 785 C CA . GLY A 1 128 ? 52.426 8.600 0.745 1.00 6.22 128 GLY A CA 1
ATOM 786 C C . GLY A 1 128 ? 51.082 8.003 0.388 1.00 4.81 128 GLY A C 1
ATOM 787 O O . GLY A 1 128 ? 50.119 8.764 0.204 1.00 6.00 128 GLY A O 1
ATOM 788 N N . PHE A 1 129 ? 51.056 6.673 0.268 1.00 5.95 129 PHE A N 1
ATOM 789 C CA . PHE A 1 129 ? 49.890 5.974 -0.321 1.00 5.73 129 PHE A CA 1
ATOM 790 C C . PHE A 1 129 ? 49.650 4.636 0.352 1.00 6.08 129 PHE A C 1
ATOM 791 O O . PHE A 1 129 ? 50.603 3.924 0.707 1.00 6.41 129 PHE A O 1
ATOM 799 N N . TRP A 1 130 ? 48.354 4.324 0.547 1.00 7.02 130 TRP A N 1
ATOM 800 C CA . TRP A 1 130 ? 47.932 2.938 0.918 1.00 8.21 130 TRP A CA 1
ATOM 801 C C . TRP A 1 130 ? 47.454 2.234 -0.341 1.00 8.79 130 TRP A C 1
ATOM 802 O O . TRP A 1 130 ? 46.749 2.824 -1.181 1.00 8.67 130 TRP A O 1
ATOM 813 N N . ARG A 1 131 ? 47.767 0.958 -0.455 1.00 8.27 131 ARG A N 1
ATOM 814 C CA . ARG A 1 131 ? 47.227 0.164 -1.571 1.00 9.57 131 ARG A CA 1
ATOM 815 C C . ARG A 1 131 ? 46.763 -1.170 -0.950 1.00 10.98 131 ARG A C 1
ATOM 816 O O . ARG A 1 131 ? 47.179 -1.534 0.145 1.00 9.71 131 ARG A O 1
ATOM 830 N N . PHE A 1 132 ? 45.882 -1.878 -1.647 1.0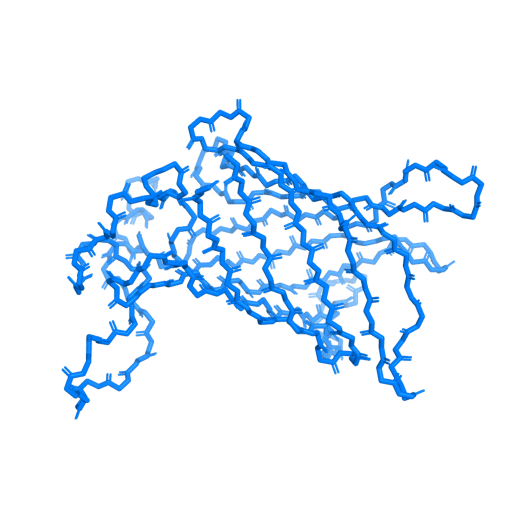0 13.62 132 PHE A N 1
ATOM 831 C CA . PHE A 1 132 ? 45.264 -3.097 -1.058 1.00 18.46 132 PHE A CA 1
ATOM 832 C C . PHE A 1 132 ? 45.125 -4.049 -2.209 1.00 20.46 132 PHE A C 1
ATOM 833 O O . PHE A 1 132 ? 44.287 -3.802 -3.091 1.00 22.95 132 PHE A O 1
ATOM 841 N N . VAL A 1 133 ? 45.932 -5.113 -2.218 1.00 23.46 133 VAL A N 1
ATOM 842 C CA . VAL A 1 133 ? 46.154 -5.919 -3.435 1.00 26.43 133 VAL A CA 1
ATOM 843 C C . VAL A 1 133 ? 47.282 -6.929 -3.275 1.00 27.14 133 VAL A C 1
ATOM 844 O O . VAL A 1 133 ? 47.584 -7.353 -2.167 1.00 29.31 133 VAL A O 1
ATOM 848 N N . ALA A 1 144 ? 46.278 -8.428 1.282 1.00 20.08 144 ALA A N 1
ATOM 849 C CA . ALA A 1 144 ? 47.501 -7.689 1.741 1.00 16.98 144 ALA A CA 1
ATOM 850 C C . ALA A 1 144 ? 47.478 -6.171 1.519 1.00 16.78 144 ALA A C 1
ATOM 851 O O . ALA A 1 144 ? 47.075 -5.662 0.455 1.00 18.06 144 ALA A O 1
ATOM 853 N N . ILE A 1 145 ? 47.969 -5.465 2.529 1.00 13.37 145 ILE A N 1
ATOM 854 C CA . ILE A 1 145 ? 47.951 -3.979 2.574 1.00 13.05 145 ILE A CA 1
ATOM 855 C C . ILE A 1 145 ? 49.406 -3.521 2.359 1.00 10.78 145 ILE A C 1
ATOM 856 O O . ILE A 1 145 ? 50.338 -4.186 2.836 1.00 9.12 145 ILE A O 1
ATOM 861 N N . GLU A 1 146 ? 49.591 -2.406 1.656 1.00 10.64 146 GLU A N 1
ATOM 862 C CA . GLU A 1 146 ? 50.934 -1.805 1.471 1.00 11.73 146 GLU A CA 1
ATOM 863 C C . GLU A 1 146 ? 50.788 -0.338 1.916 1.00 10.59 146 GLU A C 1
ATOM 864 O O . GLU A 1 146 ? 49.782 0.288 1.605 1.00 9.62 146 GLU A O 1
ATOM 870 N N . LEU A 1 147 ? 51.775 0.201 2.642 1.00 9.67 147 LEU A N 1
ATOM 871 C CA . LEU A 1 147 ? 51.778 1.638 2.937 1.00 9.77 147 LEU A CA 1
ATOM 872 C C . LEU A 1 147 ? 53.166 2.113 2.511 1.00 9.18 147 LEU A C 1
ATOM 873 O O . LEU A 1 147 ? 54.162 1.567 2.992 1.00 10.27 147 LEU A O 1
ATOM 878 N N . LEU A 1 148 ? 53.194 3.059 1.571 1.00 7.60 148 LEU A N 1
ATOM 879 C CA . LEU A 1 148 ? 54.426 3.569 0.977 1.00 7.02 148 LEU A CA 1
ATOM 880 C C . LEU A 1 148 ? 54.584 5.002 1.479 1.00 6.42 148 LEU A C 1
ATOM 881 O O . LEU A 1 148 ? 53.684 5.811 1.294 1.00 6.96 148 LEU A O 1
ATOM 886 N N . LEU A 1 149 ? 55.707 5.310 2.121 1.00 6.45 149 LEU A N 1
ATOM 887 C CA . LEU A 1 149 ? 55.843 6.620 2.794 1.00 6.03 149 LEU A CA 1
ATOM 888 C C . LEU A 1 149 ? 57.164 7.321 2.459 1.00 5.50 149 LEU A C 1
ATOM 889 O O . LEU A 1 149 ? 58.218 6.688 2.352 1.00 7.05 149 LEU A O 1
ATOM 894 N N . ALA A 1 150 ? 57.073 8.644 2.334 1.00 5.48 150 ALA A N 1
ATOM 895 C CA . ALA A 1 150 ? 58.252 9.500 2.440 1.00 5.86 150 ALA A CA 1
ATOM 896 C C . ALA A 1 150 ? 58.108 10.233 3.770 1.00 5.84 150 ALA A C 1
ATOM 897 O O . ALA A 1 150 ? 56.989 10.626 4.161 1.00 5.34 150 ALA A O 1
ATOM 899 N N . HIS A 1 151 ? 59.247 10.488 4.426 1.00 6.58 151 HIS A N 1
ATOM 900 C CA . HIS A 1 151 ? 59.225 11.154 5.711 1.00 6.36 151 HIS A CA 1
ATOM 901 C C . HIS A 1 151 ? 60.030 12.446 5.627 1.00 7.23 151 HIS A C 1
ATOM 902 O O . HIS A 1 151 ? 61.146 12.408 5.116 1.00 7.29 151 HIS A O 1
ATOM 909 N N . SER A 1 152 ? 59.482 13.525 6.176 1.00 7.50 152 SER A N 1
ATOM 910 C CA . SER A 1 152 ? 60.170 14.860 6.105 1.00 7.90 152 SER A CA 1
ATOM 911 C C . SER A 1 152 ? 61.529 14.822 6.782 1.00 8.41 152 SER A C 1
ATOM 912 O O . SER A 1 152 ? 62.431 15.635 6.425 1.00 8.58 152 SER A O 1
ATOM 915 N N . ALA A 1 153 ? 61.680 13.923 7.764 1.00 8.57 153 ALA A N 1
ATOM 916 C CA . ALA A 1 153 ? 62.959 13.754 8.509 1.00 10.46 153 ALA A CA 1
ATOM 917 C C . ALA A 1 153 ? 64.077 13.166 7.659 1.00 10.68 153 ALA A C 1
ATOM 918 O O . ALA A 1 153 ? 65.242 13.016 8.147 1.00 12.37 153 ALA A O 1
ATOM 920 N N . GLY A 1 154 ? 63.750 12.727 6.439 1.00 8.76 154 GLY A N 1
ATOM 921 C CA . GLY A 1 154 ? 64.780 12.304 5.499 1.00 8.75 154 GLY A CA 1
ATOM 922 C C . GLY A 1 154 ? 64.941 10.801 5.277 1.00 8.77 154 GLY A C 1
ATOM 923 O O . GLY A 1 154 ? 66.071 10.301 5.023 1.00 7.90 154 GLY A O 1
ATOM 924 N N . TYR A 1 155 ? 63.811 10.087 5.232 1.00 7.73 155 TYR A N 1
ATOM 925 C CA . TYR A 1 155 ? 63.926 8.689 4.780 1.00 6.05 155 TYR A CA 1
ATOM 926 C C . TYR A 1 155 ? 62.628 8.256 4.105 1.00 6.88 155 TYR A C 1
ATOM 927 O O . TYR A 1 155 ? 61.615 8.949 4.250 1.00 6.71 155 TYR A O 1
ATOM 936 N N . VAL A 1 156 ? 62.716 7.163 3.348 1.00 6.44 156 VAL A N 1
ATOM 937 C CA . VAL A 1 156 ? 61.497 6.517 2.788 1.00 6.22 156 VAL A CA 1
ATOM 938 C C . VAL A 1 156 ? 61.317 5.159 3.487 1.00 6.23 156 VAL A C 1
ATOM 939 O O . VAL A 1 156 ? 62.262 4.577 4.015 1.00 7.05 156 VAL A O 1
ATOM 943 N N . GLU A 1 157 ? 60.075 4.684 3.501 1.00 7.12 157 GLU A N 1
ATOM 944 C CA . GLU A 1 157 ? 59.739 3.458 4.231 1.00 5.81 157 GLU A CA 1
ATOM 945 C C . GLU A 1 157 ? 58.616 2.748 3.509 1.00 6.99 157 GLU A C 1
ATOM 946 O O . GLU A 1 157 ? 57.655 3.362 3.010 1.00 6.49 157 GLU A O 1
ATOM 952 N N . LEU A 1 158 ? 58.766 1.434 3.445 1.00 6.04 158 LEU A N 1
ATOM 953 C CA . LEU A 1 158 ? 57.733 0.554 2.884 1.00 7.76 158 LEU A CA 1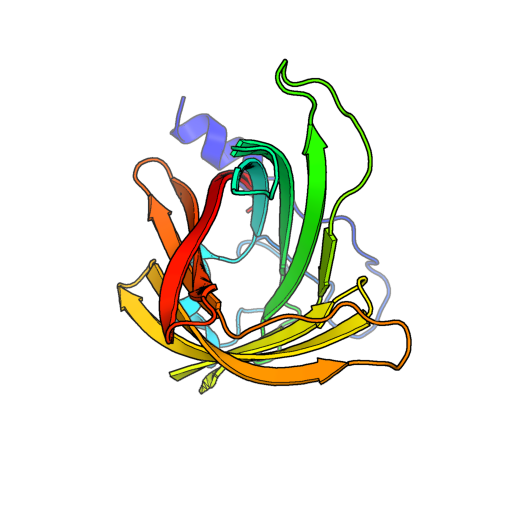
ATOM 954 C C . LEU A 1 158 ? 57.205 -0.302 4.048 1.00 7.73 158 LEU A C 1
ATOM 955 O O . LEU A 1 158 ? 57.973 -0.905 4.782 1.00 7.29 158 LEU A O 1
ATOM 960 N N . PHE A 1 159 ? 55.880 -0.339 4.188 1.00 7.74 159 PHE A N 1
ATOM 961 C CA . PHE A 1 159 ? 55.182 -1.187 5.201 1.00 9.86 159 PHE A CA 1
ATOM 962 C C . PHE A 1 159 ? 54.355 -2.201 4.414 1.00 10.49 159 PHE A C 1
ATOM 963 O O . PHE A 1 159 ? 53.789 -1.883 3.351 1.00 11.72 159 PHE A O 1
ATOM 971 N N . TYR A 1 160 ? 54.265 -3.403 4.954 1.00 10.56 160 TYR A N 1
ATOM 972 C CA . TYR A 1 160 ? 53.384 -4.419 4.398 1.00 12.52 160 TYR A CA 1
ATOM 973 C C . TYR A 1 160 ? 52.555 -5.000 5.537 1.00 11.78 160 TYR A C 1
ATOM 974 O O . TYR A 1 160 ? 53.020 -5.072 6.679 1.00 11.15 160 TYR A O 1
ATOM 983 N N . GLY A 1 161 ? 51.316 -5.395 5.249 1.00 10.37 161 GLY A N 1
ATOM 984 C CA . GLY A 1 161 ? 50.533 -5.973 6.332 1.00 11.56 161 GLY A CA 1
ATOM 985 C C . GLY A 1 161 ? 49.222 -6.533 5.879 1.00 11.92 161 GLY A C 1
ATOM 986 O O . GLY A 1 161 ? 49.060 -6.921 4.708 1.00 11.00 161 GLY A O 1
ATOM 987 N N . ARG A 1 162 ? 48.289 -6.544 6.827 1.00 12.58 162 ARG A N 1
ATOM 988 C CA . ARG A 1 162 ? 46.998 -7.186 6.584 1.00 14.94 162 ARG A CA 1
ATOM 989 C C . ARG A 1 162 ? 45.892 -6.588 7.437 1.00 14.54 162 ARG A C 1
ATOM 990 O O . ARG A 1 162 ? 46.134 -6.041 8.533 1.00 12.12 162 ARG A O 1
ATOM 998 N N . PRO A 1 163 ? 44.651 -6.648 6.926 1.00 15.96 163 PRO A N 1
ATOM 999 C CA . PRO A 1 163 ? 43.519 -6.310 7.763 1.00 16.82 163 PRO A CA 1
ATOM 1000 C C . PRO A 1 163 ? 43.391 -7.311 8.905 1.00 18.43 163 PRO A C 1
ATOM 1001 O O . PRO A 1 163 ? 43.642 -8.516 8.719 1.00 18.51 163 PRO A O 1
ATOM 1005 N N . ARG A 1 164 ? 43.034 -6.811 10.079 1.00 19.28 164 ARG A N 1
ATOM 1006 C CA . ARG A 1 164 ? 42.694 -7.673 11.203 1.00 21.81 164 ARG A CA 1
ATOM 1007 C C . ARG A 1 164 ? 41.169 -7.831 11.365 1.00 22.32 164 ARG A C 1
ATOM 1008 O O . ARG A 1 164 ? 40.688 -8.912 11.743 1.00 23.67 164 ARG A O 1
ATOM 1016 N N . THR A 1 165 ? 40.424 -6.773 11.068 1.00 23.45 165 THR A N 1
ATOM 1017 C CA . THR A 1 165 ? 38.949 -6.780 11.024 1.00 23.61 165 THR A CA 1
ATOM 1018 C C . THR A 1 165 ? 38.519 -5.796 9.950 1.00 23.62 165 THR A C 1
ATOM 1019 O O . THR A 1 165 ? 39.380 -5.202 9.304 1.00 22.59 165 THR A O 1
ATOM 1023 N N . GLN A 1 166 ? 37.200 -5.604 9.761 1.00 22.27 166 GLN A N 1
ATOM 1024 C CA . GLN A 1 166 ? 36.688 -4.655 8.775 1.00 23.31 166 GLN A CA 1
ATOM 1025 C C . GLN A 1 166 ? 37.168 -3.222 8.995 1.00 21.91 166 GLN A C 1
ATOM 1026 O O . GLN A 1 166 ? 37.218 -2.423 8.053 1.00 23.90 166 GLN A O 1
ATOM 1032 N N . SER A 1 167 ? 37.506 -2.924 10.240 1.00 22.03 167 SER A N 1
ATOM 1033 C CA . SER A 1 167 ? 37.963 -1.593 10.640 1.00 21.63 167 SER A CA 1
ATOM 1034 C C . SER A 1 167 ? 39.248 -1.583 11.504 1.00 20.57 167 SER A C 1
ATOM 1035 O O . SER A 1 167 ? 39.401 -0.685 12.346 1.00 20.09 167 SER A O 1
ATOM 1038 N N . SER A 1 168 ? 40.143 -2.567 11.321 1.00 18.75 168 SER A N 1
ATOM 1039 C CA . SER A 1 168 ? 41.497 -2.523 11.943 1.00 17.73 168 SER A CA 1
ATOM 1040 C C . SER A 1 168 ? 42.551 -3.183 11.045 1.00 15.68 168 SER A C 1
ATOM 1041 O O . SER A 1 168 ? 42.248 -4.135 10.321 1.00 15.54 168 SER A O 1
ATOM 1044 N N . TRP A 1 169 ? 43.795 -2.670 11.104 1.00 13.05 169 TRP A N 1
ATOM 1045 C CA . TRP A 1 169 ? 44.838 -3.009 10.135 1.00 12.73 169 TRP A CA 1
ATOM 1046 C C . TRP A 1 169 ? 46.189 -3.041 10.828 1.00 12.76 169 TRP A C 1
ATOM 1047 O O . TRP A 1 16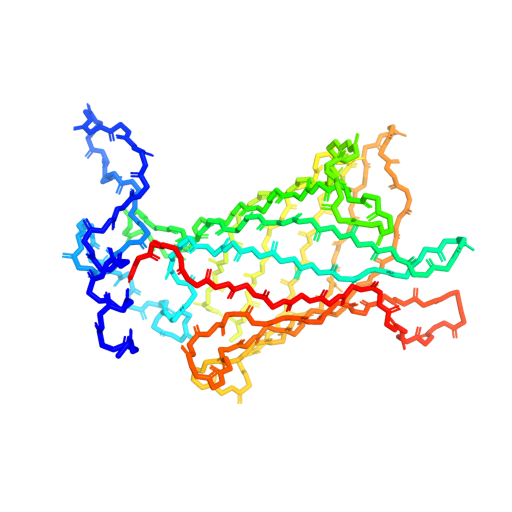9 ? 46.421 -2.249 11.728 1.00 13.54 169 TRP A O 1
ATOM 1058 N N . GLU A 1 170 ? 47.047 -3.970 10.428 1.00 11.18 170 GLU A N 1
ATOM 1059 C CA . GLU A 1 170 ? 48.376 -4.122 11.020 1.00 13.34 170 GLU A CA 1
ATOM 1060 C C . GLU A 1 170 ? 49.421 -4.048 9.897 1.00 11.92 170 GLU A C 1
ATOM 1061 O O . GLU A 1 170 ? 49.225 -4.660 8.855 1.00 13.22 170 GLU A O 1
ATOM 1067 N N . LEU A 1 171 ? 50.516 -3.299 10.104 1.00 9.99 171 LEU A N 1
ATOM 1068 C CA . LEU A 1 171 ? 51.528 -3.104 9.091 1.00 9.17 171 LEU A CA 1
ATOM 1069 C C . LEU A 1 171 ? 52.880 -3.202 9.755 1.00 8.80 171 LEU A C 1
ATOM 1070 O O . LEU A 1 171 ? 53.019 -2.784 10.886 1.00 9.76 171 LEU A O 1
ATOM 1077 N N . VAL A 1 172 ? 53.871 -3.746 9.048 1.00 8.21 172 VAL A N 1
ATOM 1078 C CA . VAL A 1 172 ? 55.242 -3.839 9.567 1.00 8.40 172 VAL A CA 1
ATOM 1079 C C . VAL A 1 172 ? 56.225 -3.346 8.500 1.00 8.16 172 VAL A C 1
ATOM 1080 O O . VAL A 1 172 ? 56.017 -3.572 7.304 1.00 8.45 172 VAL A O 1
ATOM 1088 N N . THR A 1 173 ? 57.284 -2.672 8.945 1.00 8.52 173 THR A N 1
ATOM 1089 C CA . THR A 1 173 ? 58.308 -2.168 7.997 1.00 7.77 173 THR A CA 1
ATOM 1090 C C . THR A 1 173 ? 59.041 -3.299 7.255 1.00 8.97 173 THR A C 1
ATOM 1091 O O . THR A 1 173 ? 59.556 -4.233 7.911 1.00 9.41 173 THR A O 1
ATOM 1095 N N . ASP A 1 174 ? 59.141 -3.185 5.926 1.00 6.78 174 ASP A N 1
ATOM 1096 C CA . ASP A 1 174 ? 59.934 -4.086 5.125 1.00 8.05 174 ASP A CA 1
ATOM 1097 C C . ASP A 1 174 ? 61.134 -3.409 4.469 1.00 8.32 174 ASP A C 1
ATOM 1098 O O . ASP A 1 174 ? 62.046 -4.096 4.034 1.00 8.59 174 ASP A O 1
ATOM 1103 N N . ALA A 1 175 ? 61.142 -2.081 4.413 1.00 7.22 175 ALA A N 1
ATOM 1104 C CA . ALA A 1 175 ? 62.305 -1.397 3.824 1.00 7.34 175 ALA A CA 1
ATOM 1105 C C . ALA A 1 175 ? 62.418 0.006 4.363 1.00 7.04 175 ALA A C 1
ATOM 1106 O O . ALA A 1 175 ? 61.395 0.642 4.659 1.00 6.78 175 ALA A O 1
ATOM 1108 N N . LEU A 1 176 ? 63.655 0.478 4.486 1.00 7.18 176 LEU A N 1
ATOM 1109 C CA . LEU A 1 176 ? 63.961 1.837 4.949 1.00 7.65 176 LEU A CA 1
ATOM 1110 C C . LEU A 1 176 ? 65.145 2.335 4.131 1.00 7.98 176 LEU A C 1
ATOM 1111 O O . LEU A 1 176 ? 66.098 1.597 3.913 1.00 8.52 176 LEU A O 1
ATOM 1116 N N . ALA A 1 177 ? 65.152 3.603 3.747 1.00 7.20 177 ALA A N 1
ATOM 1117 C CA . ALA A 1 177 ? 66.364 4.126 3.110 1.00 6.87 177 ALA A CA 1
ATOM 1118 C C . ALA A 1 177 ? 66.450 5.574 3.430 1.00 9.01 177 ALA A C 1
ATOM 1119 O O . ALA A 1 177 ? 65.460 6.294 3.271 1.00 7.40 177 ALA A O 1
ATOM 1121 N N . ARG A 1 178 ? 67.639 6.014 3.829 1.00 9.95 178 ARG A N 1
ATOM 1122 C CA . ARG A 1 178 ? 67.741 7.437 4.156 1.00 13.13 178 ARG A CA 1
ATOM 1123 C C . ARG A 1 178 ? 68.678 8.135 3.276 1.00 15.21 178 ARG A C 1
ATOM 1124 O O . ARG A 1 178 ? 69.599 7.552 2.642 1.00 14.09 178 ARG A O 1
ATOM 1132 N N . SER A 1 179 ? 68.406 9.433 3.260 1.00 18.81 179 SER A N 1
ATOM 1133 C CA . SER A 1 179 ? 69.278 10.390 2.669 1.00 21.40 179 SER A CA 1
ATOM 1134 C C . SER A 1 179 ? 70.455 10.622 3.623 1.00 23.07 179 SER A C 1
ATOM 1135 O O . SER A 1 179 ? 70.387 10.257 4.817 1.00 22.14 179 SER A O 1
ATOM 1138 N N . ARG A 1 180 ? 71.525 11.237 3.118 1.00 24.47 180 ARG A N 1
ATOM 1139 C CA . ARG A 1 180 ? 72.706 11.430 3.960 1.00 26.46 180 ARG A CA 1
ATOM 1140 C C . ARG A 1 180 ? 72.419 12.195 5.248 1.00 25.46 180 ARG A C 1
ATOM 1141 O O . ARG A 1 180 ? 73.006 11.895 6.296 1.00 27.11 180 ARG A O 1
ATOM 1149 N N . SER A 1 181 ? 71.537 13.180 5.174 1.00 23.96 181 SER A N 1
ATOM 1150 C CA . SER A 1 181 ? 71.255 13.981 6.359 1.00 23.16 181 SER A CA 1
ATOM 1151 C C . SER A 1 181 ? 70.079 13.435 7.151 1.00 22.05 181 SER A C 1
ATOM 1152 O O . SER A 1 181 ? 69.697 14.003 8.187 1.00 21.04 181 SER A O 1
ATOM 1155 N N . GLY A 1 182 ? 69.523 12.322 6.684 1.00 20.57 182 GLY A N 1
ATOM 1156 C CA . GLY A 1 182 ? 68.305 11.820 7.292 1.00 19.00 182 GLY A CA 1
ATOM 1157 C C . GLY A 1 182 ? 68.555 11.193 8.646 1.00 18.68 182 GLY A C 1
ATOM 1158 O O . GLY A 1 182 ? 69.685 10.815 8.976 1.00 18.67 182 GLY A O 1
ATOM 1159 N N . VAL A 1 183 ? 67.488 11.091 9.446 1.00 18.21 183 VAL A N 1
ATOM 1160 C CA . VAL A 1 183 ? 67.552 10.416 10.753 1.00 17.85 183 VAL A CA 1
ATOM 1161 C C . VAL A 1 183 ? 67.887 8.903 10.616 1.00 18.47 183 VAL A C 1
ATOM 1162 O O . VAL A 1 183 ? 67.576 8.282 9.594 1.00 18.63 183 VAL A O 1
ATOM 1168 N N . LEU A 1 184 ? 68.512 8.338 11.650 1.00 18.99 184 LEU A N 1
ATOM 1169 C CA . LEU A 1 184 ? 68.725 6.900 11.756 1.00 20.01 184 LEU A CA 1
ATOM 1170 C C . LEU A 1 184 ? 67.553 6.270 12.500 1.00 19.60 184 LEU A C 1
ATOM 1171 O O . LEU A 1 184 ? 67.287 6.623 13.669 1.00 19.30 184 LEU A O 1
ATOM 1176 N N . VAL A 1 185 ? 66.885 5.306 11.857 1.00 18.82 185 VAL A N 1
ATOM 1177 C CA . VAL A 1 185 ? 65.743 4.655 12.503 1.00 18.28 185 VAL A CA 1
ATOM 1178 C C . VAL A 1 185 ? 65.711 3.139 12.386 1.00 17.32 185 VAL A C 1
ATOM 1179 O O . VAL A 1 185 ? 66.558 2.517 11.742 1.00 17.62 185 VAL A O 1
ATOM 1183 N N . GLY A 1 186 ? 64.757 2.537 13.074 1.00 17.88 186 GLY A N 1
ATOM 1184 C CA . GLY A 1 186 ? 64.606 1.084 12.969 1.00 15.94 186 GLY A CA 1
ATOM 1185 C C . GLY A 1 186 ? 63.222 0.722 12.481 1.00 15.21 186 GLY A C 1
ATOM 1186 O O . GLY A 1 186 ? 62.348 1.580 12.407 1.00 15.20 186 GLY A O 1
ATOM 1187 N N . GLY A 1 187 ? 63.015 -0.562 12.221 1.00 13.63 187 GLY A N 1
ATOM 1188 C CA . GLY A 1 187 ? 61.703 -1.040 11.779 1.00 12.77 187 GLY A CA 1
ATOM 1189 C C . GLY A 1 187 ? 60.620 -0.838 12.818 1.00 11.52 187 GLY A C 1
ATOM 1190 O O . GLY A 1 187 ? 60.895 -0.809 14.034 1.00 11.60 187 GLY A O 1
ATOM 1191 N N . ALA A 1 188 ? 59.374 -0.740 12.341 1.00 10.07 188 ALA A N 1
ATOM 1192 C CA . ALA A 1 188 ? 58.245 -0.512 13.197 1.00 9.49 188 ALA A CA 1
ATOM 1193 C C . ALA A 1 188 ? 57.115 -1.501 12.897 1.00 9.74 188 ALA A C 1
ATOM 1194 O O . ALA A 1 188 ? 57.081 -2.108 11.827 1.00 8.51 188 ALA A O 1
ATOM 1196 N N . LYS A 1 189 ? 56.173 -1.587 13.833 1.00 9.45 189 LYS A N 1
ATOM 1197 C CA . LYS A 1 189 ? 54.873 -2.211 13.605 1.00 10.50 189 LYS A CA 1
ATOM 1198 C C . LYS A 1 189 ? 53.817 -1.174 13.958 1.00 10.89 189 LYS A C 1
ATOM 1199 O O . LYS A 1 189 ? 53.853 -0.579 15.064 1.00 11.80 189 LYS A O 1
ATOM 1205 N N . ARG A 1 190 ? 52.892 -0.940 13.023 1.00 8.80 190 ARG A N 1
ATOM 1206 C CA . ARG A 1 190 ? 51.800 -0.043 13.244 1.00 8.24 190 ARG A CA 1
ATOM 1207 C C . ARG A 1 190 ? 50.496 -0.800 13.272 1.00 9.66 190 ARG A C 1
ATOM 1208 O O . ARG A 1 190 ? 50.240 -1.592 12.363 1.00 10.17 190 ARG A O 1
ATOM 1216 N N . LEU A 1 191 ? 49.675 -0.497 14.280 1.00 9.95 191 LEU A N 1
ATOM 1217 C CA . LEU A 1 191 ? 48.319 -1.090 14.350 1.00 10.32 191 LEU A CA 1
ATOM 1218 C C . LEU A 1 191 ? 47.343 0.052 14.384 1.00 11.04 191 LEU A C 1
ATOM 1219 O O . LEU A 1 191 ? 47.428 0.892 15.262 1.00 11.46 191 LEU A O 1
ATOM 1227 N N . TYR A 1 192 ? 46.442 0.106 13.404 1.00 9.86 192 TYR A N 1
ATOM 1228 C CA . TYR A 1 192 ? 45.420 1.170 13.323 1.00 9.80 192 TYR A CA 1
ATOM 1229 C C . TYR A 1 192 ? 44.057 0.544 13.517 1.00 10.81 192 TYR A C 1
ATOM 1230 O O . TYR A 1 192 ? 43.844 -0.573 13.085 1.00 11.34 192 TYR A O 1
ATOM 1239 N N . GLY A 1 193 ? 43.129 1.270 14.124 1.00 10.47 193 GLY A N 1
ATOM 1240 C CA . GLY A 1 193 ? 41.761 0.736 14.206 1.00 12.00 193 GLY A CA 1
ATOM 1241 C C . GLY A 1 193 ? 40.728 1.765 14.593 1.00 12.61 193 GLY A C 1
ATOM 1242 O O . GLY A 1 193 ? 41.040 2.735 15.294 1.00 12.83 193 GLY A O 1
ATOM 1243 N N . ILE A 1 194 ? 39.482 1.533 14.157 1.00 12.98 194 ILE A N 1
ATOM 1244 C CA . ILE A 1 194 ? 38.395 2.433 14.533 1.00 13.64 194 ILE A CA 1
ATOM 1245 C C . ILE A 1 194 ? 37.873 1.912 15.858 1.00 14.98 194 ILE A C 1
ATOM 1246 O O . ILE A 1 194 ? 37.616 0.677 16.016 1.00 15.81 194 ILE A O 1
ATOM 1251 N N . VAL A 1 195 ? 37.770 2.812 16.829 1.00 14.40 195 VAL A N 1
ATOM 1252 C CA . VAL A 1 195 ? 37.388 2.374 18.166 1.00 16.96 195 VAL A CA 1
ATOM 1253 C C . VAL A 1 195 ? 35.970 2.846 18.483 1.00 18.57 195 VAL A C 1
ATOM 1254 O O . VAL A 1 195 ? 35.340 3.561 17.700 1.00 15.97 195 VAL A O 1
ATOM 1258 N N . GLU A 1 196 ? 35.440 2.387 19.617 1.00 21.88 196 GLU A N 1
ATOM 1259 C CA . GLU A 1 196 ? 34.042 2.680 19.930 1.00 25.02 196 GLU A CA 1
ATOM 1260 C C . GLU A 1 196 ? 33.826 4.185 19.868 1.00 24.04 196 GLU A C 1
ATOM 1261 O O . GLU A 1 196 ? 34.616 4.932 20.402 1.00 25.39 196 GLU A O 1
ATOM 1267 N N . GLY A 1 197 ? 32.773 4.633 19.185 1.00 24.21 197 GLY A N 1
ATOM 1268 C CA . GLY A 1 197 ? 32.536 6.070 19.008 1.00 22.65 197 GLY A CA 1
ATOM 1269 C C . GLY A 1 197 ? 33.043 6.605 17.667 1.00 22.20 197 GLY A C 1
ATOM 1270 O O . GLY A 1 197 ? 32.684 7.705 17.229 1.00 22.46 197 GLY A O 1
ATOM 1271 N N . GLY A 1 198 ? 33.889 5.824 17.012 1.00 19.72 198 GLY A N 1
ATOM 1272 C CA . GLY A 1 198 ? 34.277 6.153 15.644 1.00 17.68 198 GLY A CA 1
ATOM 1273 C C . GLY A 1 198 ? 35.666 6.776 15.490 1.00 16.58 198 GLY A C 1
ATOM 1274 O O . GLY A 1 198 ? 36.106 7.017 14.340 1.00 15.66 198 GLY A O 1
ATOM 1275 N N . ASP A 1 199 ? 36.355 7.016 16.613 1.00 14.81 199 ASP A N 1
ATOM 1276 C CA . ASP A 1 199 ? 37.703 7.614 16.569 1.00 13.65 199 ASP A CA 1
ATOM 1277 C C . ASP A 1 199 ? 38.668 6.644 15.899 1.00 12.88 199 ASP A C 1
ATOM 1278 O O . ASP A 1 199 ? 38.485 5.420 15.957 1.00 13.33 199 ASP A O 1
ATOM 1283 N N . LEU A 1 200 ? 39.740 7.197 15.323 1.00 10.90 200 LEU A N 1
ATOM 1284 C CA . LEU A 1 200 ? 40.853 6.379 14.792 1.00 10.99 200 LEU A CA 1
ATOM 1285 C C . LEU A 1 200 ? 41.938 6.321 15.837 1.00 10.90 200 LEU A C 1
ATOM 1286 O O . LEU A 1 200 ? 42.442 7.394 16.260 1.00 13.10 200 LEU A O 1
ATOM 1291 N N . ALA A 1 201 ? 42.279 5.100 16.270 1.00 11.16 201 ALA A N 1
ATOM 1292 C CA . ALA A 1 201 ? 43.358 4.907 17.252 1.00 11.56 201 ALA A CA 1
ATOM 1293 C C . ALA A 1 201 ? 44.495 4.152 16.602 1.00 11.68 201 ALA A C 1
ATOM 1294 O O . ALA A 1 201 ? 44.277 3.371 15.665 1.00 11.38 201 ALA A O 1
ATOM 1296 N N . TYR A 1 202 ? 45.715 4.364 17.096 1.00 11.01 202 TYR A N 1
ATOM 1297 C CA . TYR A 1 202 ? 46.819 3.535 16.624 1.00 11.84 202 TYR A CA 1
ATOM 1298 C C . TYR A 1 202 ? 47.882 3.394 17.672 1.00 12.21 202 TYR A C 1
ATOM 1299 O O . TYR A 1 202 ? 47.920 4.151 18.670 1.00 11.98 202 TYR A O 1
ATOM 1308 N N . VAL A 1 203 ? 48.697 2.360 17.475 1.00 12.22 203 VAL A N 1
ATOM 1309 C CA . VAL A 1 203 ? 49.879 2.137 18.279 1.00 12.47 203 VAL A CA 1
ATOM 1310 C C . VAL A 1 203 ? 51.004 1.900 17.286 1.00 12.25 203 VAL A C 1
ATOM 1311 O O . VAL A 1 203 ? 50.829 1.147 16.324 1.00 12.93 203 VAL A O 1
ATOM 1319 N N . GLU A 1 204 ? 52.146 2.542 17.509 1.00 11.16 204 GLU A N 1
ATOM 1320 C CA . GLU A 1 204 ? 53.344 2.234 16.751 1.00 11.77 204 GLU A CA 1
ATOM 1321 C C . GLU A 1 204 ? 54.396 1.703 17.722 1.00 12.45 204 GLU A C 1
ATOM 1322 O O . GLU A 1 204 ? 54.706 2.374 18.720 1.00 11.93 204 GLU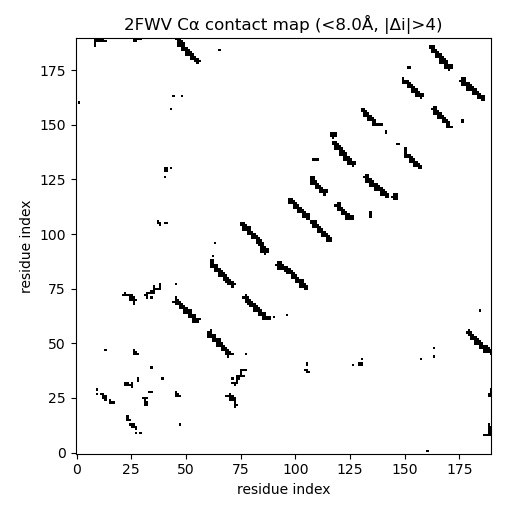 A O 1
ATOM 1328 N N . GLU A 1 205 ? 54.889 0.495 17.455 1.00 12.26 205 GLU A N 1
ATOM 1329 C CA . GLU A 1 205 ? 56.035 -0.078 18.190 1.00 13.35 205 GLU A CA 1
ATOM 1330 C C . GLU A 1 205 ? 57.283 -0.018 17.325 1.00 13.38 205 GLU A C 1
ATOM 1331 O O . GLU A 1 205 ? 57.175 -0.034 16.087 1.00 12.81 205 GLU A O 1
ATOM 1337 N N . ARG A 1 206 ? 58.467 0.054 17.945 1.00 13.32 206 ARG A N 1
ATOM 1338 C CA . ARG A 1 206 ? 59.715 -0.014 17.176 1.00 14.49 206 ARG A CA 1
ATOM 1339 C C . ARG A 1 206 ? 60.559 -1.146 17.679 1.00 15.50 206 ARG A C 1
ATOM 13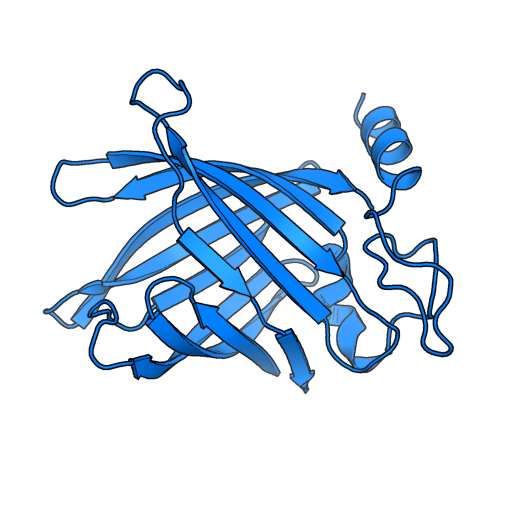40 O O . ARG A 1 206 ? 60.487 -1.513 18.862 1.00 14.85 206 ARG A O 1
ATOM 1348 N N . VAL A 1 207 ? 61.420 -1.667 16.816 1.00 16.46 207 VAL A N 1
ATOM 1349 C CA . VAL A 1 207 ? 62.369 -2.671 17.277 1.00 18.71 207 VAL A CA 1
ATOM 1350 C C . VAL A 1 207 ? 63.515 -2.027 18.071 1.00 19.71 207 VAL A C 1
ATOM 1351 O O . VAL A 1 207 ? 64.104 -1.040 17.624 1.00 20.47 207 VAL A O 1
ATOM 1357 N N . ASP A 1 208 ? 63.809 -2.559 19.258 1.00 20.36 208 ASP A N 1
ATOM 1358 C CA . ASP A 1 208 ? 64.925 -2.057 20.063 1.00 20.85 208 ASP A CA 1
ATOM 1359 C C . ASP A 1 208 ? 66.194 -2.753 19.574 1.00 21.77 208 ASP A C 1
ATOM 1360 O O . ASP A 1 208 ? 66.133 -3.697 18.776 1.00 21.37 208 ASP A O 1
ATOM 1365 N N . ALA A 1 209 ? 67.344 -2.300 20.070 1.00 23.00 209 ALA A N 1
ATOM 1366 C CA . ALA A 1 209 ? 68.633 -2.901 19.709 1.00 24.47 209 ALA A CA 1
ATOM 1367 C C . ALA A 1 209 ? 68.627 -4.408 19.952 1.00 25.91 209 ALA A C 1
ATOM 1368 O O . ALA A 1 209 ? 69.176 -5.187 19.161 1.00 25.53 209 ALA A O 1
ATOM 1370 N N . ASP A 1 210 ? 67.973 -4.825 21.039 1.00 27.63 210 ASP A N 1
ATOM 1371 C CA . ASP A 1 210 ? 67.962 -6.228 21.434 1.00 29.66 210 ASP A CA 1
ATOM 1372 C C . ASP A 1 210 ? 66.970 -7.071 20.631 1.00 30.37 210 ASP A C 1
ATOM 1373 O O . ASP A 1 210 ? 66.785 -8.256 20.924 1.00 31.94 210 ASP A O 1
ATOM 1378 N N . GLY A 1 211 ? 66.331 -6.459 19.632 1.00 30.50 211 GLY A N 1
ATOM 1379 C CA . GLY A 1 211 ? 65.424 -7.183 18.742 1.00 29.74 211 GLY A CA 1
ATOM 1380 C C . GLY A 1 211 ? 63.957 -7.191 19.177 1.00 29.27 211 GLY A C 1
ATOM 1381 O O . GLY A 1 211 ? 63.087 -7.595 18.412 1.00 30.52 211 GLY A O 1
ATOM 1382 N N . GLY A 1 212 ? 63.676 -6.749 20.399 1.00 28.65 212 GLY A N 1
ATOM 1383 C CA . GLY A 1 212 ? 62.294 -6.745 20.890 1.00 27.07 212 GLY A CA 1
ATOM 1384 C C . GLY A 1 212 ? 61.528 -5.543 20.364 1.00 25.88 212 GLY A C 1
ATOM 1385 O O . GLY A 1 212 ? 62.098 -4.457 20.256 1.00 25.60 212 GLY A O 1
ATOM 1386 N N . LEU A 1 213 ? 60.243 -5.738 20.030 1.00 24.10 213 LEU A N 1
ATOM 1387 C CA . LEU A 1 213 ? 59.346 -4.611 19.713 1.00 22.33 213 LEU A CA 1
ATOM 1388 C C . LEU A 1 213 ? 58.935 -3.968 21.022 1.00 22.21 213 LEU A C 1
ATOM 1389 O O . LEU A 1 213 ? 58.509 -4.669 21.948 1.00 23.18 213 LEU A O 1
ATOM 1394 N N . VAL A 1 214 ? 59.055 -2.646 21.117 1.00 20.94 214 VAL A N 1
ATOM 1395 C CA . VAL A 1 214 ? 58.643 -1.917 22.303 1.00 20.53 214 VAL A CA 1
ATOM 1396 C C . VAL A 1 214 ? 57.713 -0.754 21.942 1.00 19.8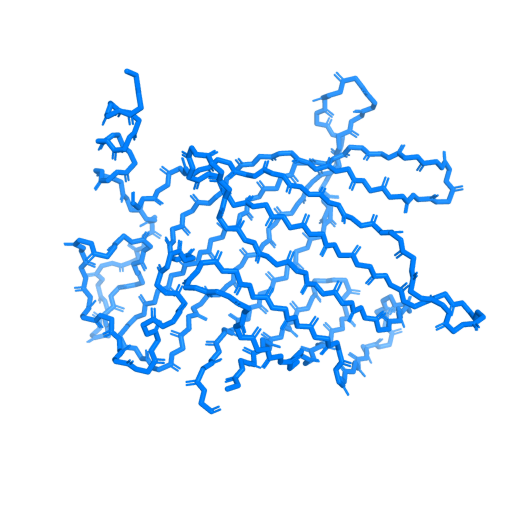0 214 VAL A C 1
ATOM 1397 O O . VAL A 1 214 ? 57.750 -0.269 20.807 1.00 18.19 214 VAL A O 1
ATOM 1401 N N . PRO A 1 215 ? 56.860 -0.313 22.886 1.00 19.59 215 PRO A N 1
ATOM 1402 C CA . PRO A 1 215 ? 55.996 0.836 22.646 1.00 19.07 215 PRO A CA 1
ATOM 1403 C C . PRO A 1 215 ? 56.781 2.057 22.219 1.00 18.15 215 PRO A C 1
ATOM 1404 O O . PRO A 1 215 ? 57.905 2.286 22.699 1.00 19.04 215 PRO A O 1
ATOM 1408 N N . HIS A 1 216 ? 56.211 2.810 21.286 1.00 16.37 216 HIS A N 1
ATOM 1409 C CA . HIS A 1 216 ? 56.873 4.013 20.811 1.00 15.85 216 HIS A CA 1
ATOM 1410 C C . HIS A 1 216 ? 55.921 5.195 20.760 1.00 16.37 216 HIS A C 1
ATOM 1411 O O . HIS A 1 216 ? 56.155 6.215 21.407 1.00 17.07 216 HIS A O 1
ATOM 1418 N N . LEU A 1 217 ? 54.844 5.056 19.978 1.00 14.88 217 LEU A N 1
ATOM 1419 C CA . LEU A 1 217 ? 53.803 6.061 19.881 1.00 15.32 217 LEU A CA 1
ATOM 1420 C C . LEU A 1 217 ? 52.434 5.419 20.059 1.00 14.81 217 LEU A C 1
ATOM 1421 O O . LEU A 1 217 ? 52.225 4.233 19.786 1.00 15.20 217 LEU A O 1
ATOM 1426 N N . SER A 1 218 ? 51.498 6.227 20.536 1.00 15.00 218 SER A N 1
ATOM 1427 C CA . SER A 1 218 ? 50.081 5.844 20.462 1.00 14.87 218 SER A CA 1
ATOM 1428 C C . SER A 1 218 ? 49.247 7.113 20.368 1.00 14.11 218 SER A C 1
ATOM 1429 O O . SER A 1 218 ? 49.687 8.171 20.790 1.00 13.87 218 SER A O 1
ATOM 1432 N N . ALA A 1 219 ? 48.059 7.031 19.781 1.00 12.76 219 ALA A N 1
ATOM 1433 C CA . ALA A 1 219 ? 47.215 8.233 19.643 1.00 13.05 219 ALA A CA 1
ATOM 1434 C C . ALA A 1 219 ? 45.787 7.800 19.420 1.00 13.44 219 ALA A C 1
ATOM 1435 O O . ALA A 1 219 ? 45.523 6.660 19.029 1.00 11.84 219 ALA A O 1
ATOM 1437 N N . ARG A 1 220 ? 44.868 8.718 19.700 1.00 13.51 220 ARG A N 1
ATOM 1438 C CA . ARG A 1 220 ? 43.464 8.512 19.448 1.00 14.51 220 ARG A CA 1
ATOM 1439 C C . ARG A 1 220 ? 42.975 9.824 18.850 1.00 15.26 220 ARG A C 1
ATOM 1440 O O . ARG A 1 220 ? 43.137 10.903 19.459 1.00 17.14 220 ARG A O 1
ATOM 1448 N N . LEU A 1 221 ? 42.445 9.757 17.634 1.00 13.54 221 LEU A N 1
ATOM 1449 C CA . LEU A 1 221 ? 42.099 10.924 16.865 1.00 12.23 221 LEU A CA 1
ATOM 1450 C C . LEU A 1 221 ? 40.614 10.954 16.550 1.00 12.04 221 LEU A C 1
ATOM 1451 O O . LEU A 1 221 ? 40.020 9.906 16.205 1.00 13.72 221 LEU A O 1
ATOM 1456 N N . SER A 1 222 ? 40.003 12.121 16.707 1.00 11.27 222 SER A N 1
ATOM 1457 C CA . SER A 1 222 ? 38.577 12.255 16.372 1.00 11.80 222 SER A CA 1
ATOM 1458 C C . SER A 1 222 ? 38.413 12.546 14.885 1.00 11.30 222 SER A C 1
ATOM 1459 O O . SER A 1 222 ? 39.239 13.223 14.277 1.00 11.77 222 SER A O 1
ATOM 1464 N N . ARG A 1 223 ? 37.342 12.041 14.290 1.00 9.88 223 ARG A N 1
ATOM 1465 C CA . ARG A 1 223 ? 37.027 12.424 12.921 1.00 9.01 223 ARG A CA 1
ATOM 1466 C C . ARG A 1 223 ? 36.644 13.901 12.845 1.00 10.14 223 ARG A C 1
ATOM 1467 O O . ARG A 1 223 ? 35.777 14.369 13.633 1.00 12.19 223 ARG A O 1
ATOM 1475 N N . PHE A 1 224 ? 37.238 14.611 11.884 1.00 10.52 224 PHE A N 1
ATOM 1476 C CA . PHE A 1 224 ? 36.929 16.014 11.600 1.00 11.09 224 PHE A CA 1
ATOM 1477 C C . PHE A 1 224 ? 36.196 16.162 10.255 1.00 10.96 224 PHE A C 1
ATOM 1478 O O . PHE A 1 224 ? 35.373 17.070 10.079 1.00 11.79 224 PHE A O 1
ATOM 1486 N N . VAL A 1 225 ? 36.532 15.284 9.297 1.00 10.89 225 VAL A N 1
ATOM 1487 C CA . VAL A 1 225 ? 35.906 15.273 7.969 1.00 10.71 225 VAL A CA 1
ATOM 1488 C C . VAL A 1 225 ? 35.505 13.861 7.617 1.00 12.04 225 VAL A C 1
ATOM 1489 O O . VAL A 1 225 ? 36.274 12.941 7.833 1.00 11.62 225 VAL A O 1
ATOM 1493 N N . GLY A 1 226 ? 34.298 13.710 7.065 1.00 11.45 226 GLY A N 1
ATOM 1494 C CA . GLY A 1 226 ? 33.952 12.490 6.346 1.00 12.86 226 GLY A CA 1
ATOM 1495 C C . GLY A 1 226 ? 32.791 11.729 6.972 1.00 14.39 226 GLY A C 1
ATOM 1496 O O . GLY A 1 226 ? 32.233 12.164 8.002 1.00 13.30 226 GLY A O 1
#

Radius of gyration: 16.85 Å; Cα contacts (8 Å, |Δi|>4): 488; chains: 1; bounding box: 48×32×46 Å

Sequence (190 aa):
AAVERAKATAARNIPAFDDLPVPADTANLREGADLNNALLALLPLVGVWRGEGEGRGPDGDYRFGQQIVVSHDGGDYLNWESRSWRLTATGDYQEPGGLREAGFWRFVAIELLLAHSAGYVELFYGRPRTQSSWELVTDALARSRSGVLVGGAKRLYGIVEGGDLAYVEERVDADGGLVPHLSARLSRFVG

CATH classification: 2.40.128.20

InterPro domains:
  IPR012674 Calycin [G3DSA:2.40.128.20] (27-226)
  IPR012674 Calycin [SSF50814] (60-223)
  IPR014878 THAP4-like, heme-binding domain [PF08768] (65-223)
  IPR014878 THAP4-like, heme-binding domain [cd07828] (72-223)
  IPR022939 Nitrobindin, bacteria/plant [MF_01297] (57-225)
  IPR045165 Nitrobindin family [PTHR15854] (45-223)

Solvent-accessible surface area: 10875 Å² total; per-residue (Å²): 105,66,121,106,143,59,137,45,10,23,84,87,45,32,132,54,163,139,106,114,140,95,69,47,60,3,0,0,68,158,76,64,26,130,33,46,118,39,0,96,32,0,78,32,0,4,0,4,0,110,26,81,4,115,4,126,21,145,146,38,94,49,81,10,2,11,30,1,23,0,4,0,34,26,21,64,63,1,29,7,46,9,110,23,80,87,15,42,90,116,26,91,139,88,83,105,28,116,103,19,48,11,95,0,79,45,110,52,0,45,0,66,8,52,23,86,35,19,22,82,13,68,1,120,9,142,44,127,81,166,36,20,0,32,0,61,20,98,50,65,60,125,56,246,108,6,68,145,43,30,20,4,60,21,84,6,12,46,52,166,77,30,29,0,23,19,64,6,47,51,67,71,121,130,55,32,77,52,78,42,35,40,10,134,0,62,68,68,5,18

Nearest PDB structures (foldseek):
  2fwv-assembly1_A  TM=1.005E+00  e=2.267E-34  Mycobacterium tuberculosis H37Rv
  3ia8-assembly1_A  TM=8.993E-01  e=4.227E-09  Homo sapiens
  5xdn-assembly1_B  TM=3.982E-01  e=2.305E+00  Homo sapiens
  5xdn-assembly1_A  TM=3.372E-01  e=3.117E+00  Homo sapiens
  6tir-assembly1_A  TM=2.521E-01  e=6.302E+00  Homo sapiens

B-factor: mean 20.17, std 12.41, range [4.81, 76.65]

Foldseek 3Di:
DLVVQCVQQLVDWDDWDPPDPFWTWTLHCVDIAHADPLCQLVVLVRAKWWWKKWFQDPVGIFIKIKIWHWTDRNDQKIKIKMWMFGAGPVGHGDGTDWIKIFIWGHVQIWTWIDIPQFKTWIWGWAAPDSFKIKIKTDDMGGDPRHDDFFIKIKIWGQDPSGWIKMWIWGQDPVRDTDTGMIITIDGNHD